Protein AF-A0A8B8ZRA5-F1 (afdb_monomer_lite)

Radius of gyration: 70.57 Å; chains: 1; bounding box: 118×83×202 Å

Sequence (288 aa):
MLSADRAEFRRASLEEIVDSTYCNTVRRIHEVDSLVFIAQSCQAETQRLSRQLEPAKKRVAELEAALAEAEARREATKAGQLAMVEVLEEERAAHSLMKSALRASEARLGEAQSEVAGLKYEAGVFHLKIEQLEAQEKRALERAENAVELFKESEEFRDMLEEETVDGFLRGFDNFRKQMARICPQFDLSTVRPRMRFGYGPDDDDDDIPAALVSEEDLAEVEAEAAEPARAEAIPRETSEVVPAAPAEAPAVDPEPAPAADPEPAPAEDPQVIPVDDEGDANEAAAS

Foldseek 3Di:
DDPVVVVVVVPDDPVRVVVVVVVVVVVVVVVVVVVVVVVVVVVVVVVVVVVVVVVVVVVVVVVVVVVVVVVVVVVVVVVVVVVVVVVVVVVVVVVVVVVVVVVVVVVVVVVVVVVVVVVVVVVVVVVVVVVVVVVVVVVVVVVVVVVVVVCVVDPVNVVVCVCCVVVVVVVVVVVVQVVCCVVPVPDNCVPPDDDDPPPPDPPPPDPPDPPDDDDDDDDDDDDDDDDDPPDDDDDPPDDDPDDDDDDDDDDPPPPDPDPPPPPDPDPPPDPPDDPPPPPPPPDDDDDD

Structure (mmCIF, N/CA/C/O backbone):
data_AF-A0A8B8ZRA5-F1
#
_entry.id   AF-A0A8B8ZRA5-F1
#
loop_
_atom_site.group_PDB
_atom_site.id
_atom_site.type_symbol
_atom_site.label_atom_id
_atom_site.label_alt_id
_atom_site.label_comp_id
_atom_site.label_asym_id
_atom_site.label_entity_id
_atom_site.label_seq_id
_atom_site.pdbx_PDB_ins_code
_atom_site.Cartn_x
_atom_site.Cartn_y
_atom_site.Cartn_z
_atom_site.occupancy
_atom_site.B_iso_or_equiv
_atom_site.auth_seq_id
_atom_site.auth_comp_id
_atom_site.auth_asym_id
_atom_site.auth_atom_id
_atom_site.pdbx_PDB_model_num
ATOM 1 N N . MET A 1 1 ? 43.066 -8.959 -95.270 1.00 60.44 1 MET A N 1
ATOM 2 C CA . MET A 1 1 ? 43.248 -7.766 -96.117 1.00 60.44 1 MET A CA 1
ATOM 3 C C . MET A 1 1 ? 42.112 -7.741 -97.116 1.00 60.44 1 MET A C 1
ATOM 5 O O . MET A 1 1 ? 42.049 -8.619 -97.974 1.00 60.44 1 MET A O 1
ATOM 9 N N . LEU A 1 2 ? 41.169 -6.828 -96.923 1.00 75.69 2 LEU A N 1
ATOM 10 C CA . LEU A 1 2 ? 40.036 -6.652 -97.822 1.00 75.69 2 LEU A CA 1
ATOM 11 C C . LEU A 1 2 ? 40.536 -6.029 -99.139 1.00 75.69 2 LEU A C 1
ATOM 13 O O . LEU A 1 2 ? 41.614 -5.435 -99.200 1.00 75.69 2 LEU A O 1
ATOM 17 N N . SER A 1 3 ? 39.787 -6.196 -100.229 1.00 73.12 3 SER A N 1
ATOM 18 C CA . SER A 1 3 ? 40.143 -5.639 -101.545 1.00 73.12 3 SER A CA 1
ATOM 19 C C . SER A 1 3 ? 40.239 -4.106 -101.540 1.00 73.12 3 SER A C 1
ATOM 21 O O . SER A 1 3 ? 41.007 -3.558 -102.329 1.00 73.12 3 SER A O 1
ATOM 23 N N . ALA A 1 4 ? 39.529 -3.436 -100.625 1.00 69.31 4 ALA A N 1
ATOM 24 C CA . ALA A 1 4 ? 39.624 -1.997 -100.380 1.00 69.31 4 ALA A CA 1
ATOM 25 C C . ALA A 1 4 ? 41.005 -1.593 -99.824 1.00 69.31 4 ALA A C 1
ATOM 27 O O . ALA A 1 4 ? 41.664 -0.734 -100.406 1.00 69.31 4 ALA A O 1
ATOM 28 N N . ASP A 1 5 ? 41.506 -2.303 -98.809 1.00 71.88 5 ASP A N 1
ATOM 29 C CA . ASP A 1 5 ? 42.811 -2.037 -98.183 1.00 71.88 5 ASP A CA 1
ATOM 30 C C . ASP A 1 5 ? 43.970 -2.111 -99.200 1.00 71.88 5 ASP A C 1
ATOM 32 O O . ASP A 1 5 ? 44.934 -1.352 -99.138 1.00 71.88 5 ASP A O 1
ATOM 36 N N . ARG A 1 6 ? 43.887 -3.008 -100.196 1.00 74.12 6 ARG A N 1
ATOM 37 C CA . ARG A 1 6 ? 44.924 -3.142 -101.242 1.00 74.12 6 ARG A CA 1
ATOM 38 C C . ARG A 1 6 ? 45.006 -1.945 -102.192 1.00 74.12 6 ARG A C 1
ATOM 40 O O . ARG A 1 6 ? 46.067 -1.733 -102.779 1.00 74.12 6 ARG A O 1
ATOM 47 N N . ALA A 1 7 ? 43.909 -1.218 -102.405 1.00 72.81 7 ALA A N 1
ATOM 48 C CA . ALA A 1 7 ? 43.886 -0.060 -103.298 1.00 72.81 7 ALA A CA 1
ATOM 49 C C . ALA A 1 7 ? 44.519 1.177 -102.641 1.00 72.81 7 ALA A C 1
ATOM 51 O O . ALA A 1 7 ? 45.189 1.951 -103.325 1.00 72.81 7 ALA A O 1
ATOM 52 N N . GLU A 1 8 ? 44.364 1.326 -101.324 1.00 72.12 8 GLU A N 1
ATOM 53 C CA . GLU A 1 8 ? 44.975 2.403 -100.536 1.00 72.12 8 GLU A CA 1
ATOM 54 C C . GLU A 1 8 ? 46.499 2.241 -100.440 1.00 72.12 8 GLU A C 1
ATOM 56 O O . GLU A 1 8 ? 47.240 3.184 -100.715 1.00 72.12 8 GLU A O 1
ATOM 61 N N . PHE A 1 9 ? 46.982 1.014 -100.216 1.00 74.44 9 PHE A N 1
ATOM 62 C CA . PHE A 1 9 ? 48.419 0.701 -100.168 1.00 74.44 9 PHE A CA 1
ATOM 63 C C . PHE A 1 9 ? 49.188 0.976 -101.473 1.00 74.44 9 PHE A C 1
ATOM 65 O O . PHE A 1 9 ? 50.409 1.089 -101.445 1.00 74.44 9 PHE A O 1
ATOM 72 N N . ARG A 1 10 ? 48.510 1.061 -102.629 1.00 76.62 10 ARG A N 1
ATOM 73 C CA . ARG A 1 10 ? 49.148 1.385 -103.923 1.00 76.62 10 ARG A CA 1
ATOM 74 C C . ARG A 1 10 ? 49.223 2.887 -104.212 1.00 76.62 10 ARG A C 1
ATOM 76 O O . ARG A 1 10 ? 49.886 3.263 -105.174 1.00 76.62 10 ARG A O 1
ATOM 83 N N . ARG A 1 11 ? 48.504 3.720 -103.451 1.00 77.44 11 ARG A N 1
ATOM 84 C CA . ARG A 1 11 ? 48.434 5.179 -103.652 1.00 77.44 11 ARG A CA 1
ATOM 85 C C . ARG A 1 11 ? 49.304 5.963 -102.672 1.00 77.44 11 ARG A C 1
ATOM 87 O O . ARG A 1 11 ? 49.786 7.021 -103.056 1.00 77.44 11 ARG A O 1
ATOM 94 N N . ALA A 1 12 ? 49.500 5.454 -101.458 1.00 82.00 12 ALA A N 1
ATOM 95 C CA . ALA A 1 12 ? 50.378 6.067 -100.466 1.00 82.00 12 ALA A CA 1
ATOM 96 C C . ALA A 1 12 ? 51.855 5.751 -100.755 1.00 82.00 12 ALA A C 1
ATOM 98 O O . ALA A 1 12 ? 52.186 4.660 -101.234 1.00 82.00 12 ALA A O 1
ATOM 99 N N . SER A 1 13 ? 52.754 6.693 -100.459 1.00 88.88 13 SER A N 1
ATOM 100 C CA . SER A 1 13 ? 54.194 6.418 -100.488 1.00 88.88 13 SER A CA 1
ATOM 101 C C . SER A 1 13 ? 54.579 5.519 -99.304 1.00 88.88 13 SER A C 1
ATOM 103 O O . SER A 1 13 ? 53.890 5.469 -98.284 1.00 88.88 13 SER A O 1
ATOM 105 N N . LEU A 1 14 ? 55.696 4.795 -99.419 1.00 86.94 14 LEU A N 1
ATOM 106 C CA . LEU A 1 14 ? 56.208 3.978 -98.313 1.00 86.94 14 LEU A CA 1
ATOM 107 C C . LEU A 1 14 ? 56.450 4.820 -97.044 1.00 86.94 14 LEU A C 1
ATOM 109 O O . LEU A 1 14 ? 56.206 4.340 -95.942 1.00 86.94 14 LEU A O 1
ATOM 113 N N . GLU A 1 15 ? 56.885 6.070 -97.210 1.00 89.19 15 GLU A N 1
ATOM 114 C CA . GLU A 1 15 ? 57.135 7.034 -96.130 1.00 89.19 15 GLU A CA 1
ATOM 115 C C . GLU A 1 15 ? 55.842 7.407 -95.388 1.00 89.19 15 GLU A C 1
ATOM 117 O O . GLU A 1 15 ? 55.790 7.307 -94.167 1.00 89.19 15 GLU A O 1
ATOM 122 N N . GLU A 1 16 ? 54.753 7.690 -96.110 1.00 89.75 16 GLU A N 1
ATOM 123 C CA . GLU A 1 16 ? 53.445 8.023 -95.522 1.00 89.75 16 GLU A CA 1
ATOM 124 C C . GLU A 1 16 ? 52.843 6.850 -94.727 1.00 89.75 16 GLU A C 1
ATOM 126 O O . GLU A 1 16 ? 52.252 7.038 -93.660 1.00 89.75 16 GLU A O 1
ATOM 131 N N . ILE A 1 17 ? 53.029 5.614 -95.208 1.00 88.50 17 ILE A N 1
ATOM 132 C CA . ILE A 1 17 ? 52.590 4.406 -94.494 1.00 88.50 17 ILE A CA 1
ATOM 133 C C . ILE A 1 17 ? 53.391 4.224 -93.200 1.00 88.50 17 ILE A C 1
ATOM 135 O O . ILE A 1 17 ? 52.806 3.897 -92.162 1.00 88.50 17 ILE A O 1
ATOM 139 N N . VAL A 1 18 ? 54.712 4.430 -93.241 1.00 92.69 18 VAL A N 1
ATOM 140 C CA . VAL A 1 18 ? 55.584 4.319 -92.062 1.00 92.69 18 VAL A CA 1
ATOM 141 C C . VAL A 1 18 ? 55.256 5.410 -91.042 1.00 92.69 18 VAL A C 1
ATOM 143 O O . VAL A 1 18 ? 55.053 5.077 -89.876 1.00 92.69 18 VAL A O 1
ATOM 146 N N . ASP A 1 19 ? 55.098 6.663 -91.468 1.00 93.81 19 ASP A N 1
ATOM 147 C CA . ASP A 1 19 ? 54.763 7.792 -90.591 1.00 93.81 19 ASP A CA 1
ATOM 148 C C . ASP A 1 19 ? 53.368 7.663 -89.975 1.00 93.81 19 ASP A C 1
ATOM 150 O O . ASP A 1 19 ? 53.190 7.899 -88.778 1.00 93.81 19 ASP A O 1
ATOM 154 N N . SER A 1 20 ? 52.371 7.229 -90.753 1.00 92.19 20 SER A N 1
ATOM 155 C CA . SER A 1 20 ? 51.022 6.953 -90.245 1.00 92.19 20 SER A CA 1
ATOM 156 C C . SER A 1 20 ? 51.035 5.807 -89.236 1.00 92.19 20 SER A C 1
ATOM 158 O O . SER A 1 20 ? 50.422 5.899 -88.168 1.00 92.19 20 SER A O 1
ATOM 160 N N . THR A 1 21 ? 51.774 4.732 -89.525 1.00 92.50 21 THR A N 1
ATOM 161 C CA . THR A 1 21 ? 51.931 3.609 -88.592 1.00 92.50 21 THR A CA 1
ATOM 162 C C . THR A 1 21 ? 52.630 4.072 -87.319 1.00 92.50 21 THR A C 1
ATOM 164 O O . THR A 1 21 ? 52.145 3.788 -86.226 1.00 92.50 21 THR A O 1
ATOM 167 N N . TYR A 1 22 ? 53.705 4.854 -87.438 1.00 95.44 22 TYR A N 1
ATOM 168 C CA . TYR A 1 22 ? 54.423 5.425 -86.306 1.00 95.44 22 TYR A CA 1
ATOM 169 C C . TYR A 1 22 ? 53.510 6.313 -85.450 1.00 95.44 22 TYR A C 1
ATOM 171 O O . TYR A 1 22 ? 53.333 6.034 -84.264 1.00 95.44 22 TYR A O 1
ATOM 179 N N . CYS A 1 23 ? 52.829 7.298 -86.043 1.00 95.25 23 CYS A N 1
ATOM 180 C CA . CYS A 1 23 ? 51.884 8.171 -85.341 1.00 95.25 23 CYS A CA 1
ATOM 181 C C . CYS A 1 23 ? 50.769 7.380 -84.640 1.00 95.25 23 CYS A C 1
ATOM 183 O O . CYS A 1 23 ? 50.417 7.677 -83.495 1.00 95.25 23 CYS A O 1
ATOM 185 N N . ASN A 1 24 ? 50.230 6.349 -85.297 1.00 95.38 24 ASN A N 1
ATOM 186 C CA . ASN A 1 24 ? 49.227 5.472 -84.701 1.00 95.38 24 ASN A CA 1
ATOM 187 C C . ASN A 1 24 ? 49.795 4.669 -83.525 1.00 95.38 24 ASN A C 1
ATOM 189 O O . ASN A 1 24 ? 49.129 4.565 -82.497 1.00 95.38 24 ASN A O 1
ATOM 193 N N . THR A 1 25 ? 51.017 4.135 -83.627 1.00 95.75 25 THR A N 1
ATOM 194 C CA . THR A 1 25 ? 51.648 3.415 -82.508 1.00 95.75 25 THR A CA 1
ATOM 195 C C . THR A 1 25 ? 51.919 4.330 -81.320 1.00 95.75 25 THR A C 1
ATOM 197 O O . THR A 1 25 ? 51.573 3.962 -80.203 1.00 95.75 25 THR A O 1
ATOM 200 N N . VAL A 1 26 ? 52.433 5.543 -81.545 1.00 96.88 26 VAL A N 1
ATOM 201 C CA . VAL A 1 26 ? 52.649 6.541 -80.484 1.00 96.88 26 VAL A CA 1
ATOM 202 C C . VAL A 1 26 ? 51.329 6.907 -79.805 1.00 96.88 26 VAL A C 1
ATOM 204 O O . VAL A 1 26 ? 51.256 6.914 -78.578 1.00 96.88 26 VAL A O 1
ATOM 207 N N . ARG A 1 27 ? 50.258 7.137 -80.580 1.00 96.75 27 ARG A N 1
ATOM 208 C CA . ARG A 1 27 ? 48.920 7.388 -80.023 1.00 96.75 27 ARG A CA 1
ATOM 209 C C . ARG A 1 27 ? 48.439 6.212 -79.175 1.00 96.75 27 ARG A C 1
ATOM 211 O O . ARG A 1 27 ? 47.976 6.425 -78.061 1.00 96.75 27 ARG A O 1
ATOM 218 N N . ARG A 1 28 ? 48.568 4.979 -79.676 1.00 96.50 28 ARG A N 1
ATOM 219 C CA . ARG A 1 28 ? 48.166 3.774 -78.938 1.00 96.50 28 ARG A CA 1
ATOM 220 C C . ARG A 1 28 ? 48.964 3.583 -77.655 1.00 96.50 28 ARG A C 1
ATOM 222 O O . ARG A 1 28 ? 48.370 3.228 -76.646 1.00 96.50 28 ARG A O 1
ATOM 229 N N . ILE A 1 29 ? 50.269 3.844 -77.674 1.00 96.94 29 ILE A N 1
ATOM 230 C CA . ILE A 1 29 ? 51.110 3.803 -76.471 1.00 96.94 29 ILE A CA 1
ATOM 231 C C . ILE A 1 29 ? 50.600 4.826 -75.451 1.00 96.94 29 ILE A C 1
ATOM 233 O O . ILE A 1 29 ? 50.323 4.457 -74.318 1.00 96.94 29 ILE A O 1
ATOM 237 N N . HIS A 1 30 ? 50.358 6.072 -75.867 1.00 97.44 30 HIS A N 1
ATOM 238 C CA . HIS A 1 30 ? 49.839 7.112 -74.975 1.00 97.44 30 HIS A CA 1
ATOM 239 C C . HIS A 1 30 ? 48.444 6.793 -74.401 1.00 97.44 30 HIS A C 1
ATOM 241 O O . HIS A 1 30 ? 48.179 7.051 -73.225 1.00 97.44 30 HIS A O 1
ATOM 247 N N . GLU A 1 31 ? 47.549 6.219 -75.212 1.00 97.50 31 GLU A N 1
ATOM 248 C CA . GLU A 1 31 ? 46.240 5.733 -74.756 1.00 97.50 31 GLU A CA 1
ATOM 249 C C . GLU A 1 31 ? 46.400 4.645 -73.687 1.00 97.50 31 GLU A C 1
ATOM 251 O O . GLU A 1 31 ? 45.756 4.711 -72.639 1.00 97.50 31 GLU A O 1
ATOM 256 N N . VAL A 1 32 ? 47.280 3.667 -73.926 1.00 97.56 32 VAL A N 1
ATOM 257 C CA . VAL A 1 32 ? 47.566 2.591 -72.969 1.00 97.56 32 VAL A CA 1
ATOM 258 C C . VAL A 1 32 ? 48.160 3.157 -71.680 1.00 97.56 32 VAL A C 1
ATOM 260 O O . VAL A 1 32 ? 47.675 2.811 -70.606 1.00 97.56 32 VAL A O 1
ATOM 263 N N . ASP A 1 33 ? 49.129 4.069 -71.763 1.00 97.31 33 ASP A N 1
ATOM 264 C CA . ASP A 1 33 ? 49.742 4.706 -70.591 1.00 97.31 33 ASP A CA 1
ATOM 265 C C . ASP A 1 33 ? 48.709 5.479 -69.761 1.00 97.31 33 ASP A C 1
ATOM 267 O O . ASP A 1 33 ? 48.685 5.380 -68.533 1.00 97.31 33 ASP A O 1
ATOM 271 N N . SER A 1 34 ? 47.799 6.196 -70.426 1.00 97.81 34 SER A N 1
ATOM 272 C CA . SER A 1 34 ? 46.709 6.922 -69.765 1.00 97.81 34 SER A CA 1
ATOM 273 C C . SER A 1 34 ? 45.749 5.971 -69.048 1.00 97.81 34 SER A C 1
ATOM 275 O O . SER A 1 34 ? 45.366 6.222 -67.905 1.00 97.81 34 SER A O 1
ATOM 277 N N . LEU A 1 35 ? 45.381 4.853 -69.682 1.00 97.69 35 LEU A N 1
ATOM 278 C CA . LEU A 1 35 ? 44.532 3.833 -69.061 1.00 97.69 35 LEU A CA 1
ATOM 279 C C . LEU A 1 35 ? 45.223 3.160 -67.872 1.00 97.69 35 LEU A C 1
ATOM 281 O O . LEU A 1 35 ? 44.580 2.937 -66.847 1.00 97.69 35 LEU A O 1
ATOM 285 N N . VAL A 1 36 ? 46.521 2.868 -67.982 1.00 98.06 36 VAL A N 1
ATOM 286 C CA . VAL A 1 36 ? 47.320 2.317 -66.879 1.00 98.06 36 VAL A CA 1
ATOM 287 C C . VAL A 1 36 ? 47.359 3.297 -65.710 1.00 98.06 36 VAL A C 1
ATOM 289 O O . VAL A 1 36 ? 47.126 2.885 -64.575 1.00 98.06 36 VAL A O 1
ATOM 292 N N . PHE A 1 37 ? 47.584 4.587 -65.971 1.00 97.88 37 PHE A N 1
ATOM 293 C CA . PHE A 1 37 ? 47.565 5.623 -64.939 1.00 97.88 37 PHE A CA 1
ATOM 294 C C . PHE A 1 37 ? 46.204 5.700 -64.234 1.00 97.88 37 PHE A C 1
ATOM 296 O O . PHE A 1 37 ? 46.147 5.622 -63.008 1.00 97.88 37 PHE A O 1
ATOM 303 N N . ILE A 1 38 ? 45.102 5.766 -64.991 1.00 98.00 38 ILE A N 1
ATOM 304 C CA . ILE A 1 38 ? 43.741 5.792 -64.427 1.00 98.00 38 ILE A CA 1
ATOM 305 C C . ILE A 1 38 ? 43.477 4.532 -63.592 1.00 98.00 38 ILE A C 1
ATOM 307 O O . ILE A 1 38 ? 42.988 4.632 -62.468 1.00 98.00 38 ILE A O 1
ATOM 311 N N . ALA A 1 39 ? 43.840 3.349 -64.098 1.00 97.88 39 ALA A N 1
ATOM 312 C CA . ALA A 1 39 ? 43.660 2.091 -63.379 1.00 97.88 39 ALA A CA 1
ATOM 313 C C . ALA A 1 39 ? 44.438 2.073 -62.053 1.00 97.88 39 ALA A C 1
ATOM 315 O O . ALA A 1 39 ? 43.895 1.661 -61.025 1.00 97.88 39 ALA A O 1
ATOM 316 N N . GLN A 1 40 ? 45.679 2.569 -62.052 1.00 98.06 40 GLN A N 1
ATOM 317 C CA . GLN A 1 40 ? 46.486 2.709 -60.839 1.00 98.06 40 GLN A CA 1
ATOM 318 C C . GLN A 1 40 ? 45.862 3.702 -59.850 1.00 98.06 40 GLN A C 1
ATOM 320 O O . GLN A 1 40 ? 45.801 3.405 -58.655 1.00 98.06 40 GLN A O 1
ATOM 325 N N . SER A 1 41 ? 45.350 4.843 -60.323 1.00 97.81 41 SER A N 1
ATOM 326 C CA . SER A 1 41 ? 44.639 5.811 -59.478 1.00 97.81 41 SER A CA 1
ATOM 327 C C . SER A 1 41 ? 43.388 5.198 -58.839 1.00 97.81 41 SER A C 1
ATOM 329 O O . SER A 1 41 ? 43.247 5.251 -57.617 1.00 97.81 41 SER A O 1
ATOM 331 N N . CYS A 1 42 ? 42.530 4.528 -59.615 1.00 97.81 42 CYS A N 1
ATOM 332 C CA . CYS A 1 42 ? 41.339 3.852 -59.089 1.00 97.81 42 CYS A CA 1
ATOM 333 C C . CYS A 1 42 ? 41.693 2.744 -58.084 1.00 97.81 42 CYS A C 1
ATOM 335 O O . CYS A 1 42 ? 41.015 2.574 -57.065 1.00 97.81 42 CYS A O 1
ATOM 337 N N . GLN A 1 43 ? 42.770 1.992 -58.332 1.00 98.12 43 GLN A N 1
ATOM 338 C CA . GLN A 1 43 ? 43.250 0.972 -57.401 1.00 98.12 43 GLN A CA 1
ATOM 339 C C . GLN A 1 43 ? 43.730 1.597 -56.083 1.00 98.12 43 GLN A C 1
ATOM 341 O O . GLN A 1 43 ? 43.389 1.095 -55.009 1.00 98.12 43 GLN A O 1
ATOM 346 N N . ALA A 1 44 ? 44.485 2.696 -56.145 1.00 98.19 44 ALA A N 1
ATOM 347 C CA . ALA A 1 44 ? 44.958 3.414 -54.965 1.00 98.19 44 ALA A CA 1
ATOM 348 C C . ALA A 1 44 ? 43.795 3.995 -54.143 1.00 98.19 44 ALA A C 1
ATOM 350 O O . ALA A 1 44 ? 43.786 3.870 -52.917 1.00 98.19 44 ALA A O 1
ATOM 351 N N . GLU A 1 45 ? 42.781 4.566 -54.798 1.00 98.25 45 GLU A N 1
ATOM 352 C CA . GLU A 1 45 ? 41.563 5.052 -54.140 1.00 98.25 45 GLU A CA 1
ATOM 353 C C . GLU A 1 45 ? 40.775 3.919 -53.481 1.00 98.25 45 GLU A C 1
ATOM 355 O O . GLU A 1 45 ? 40.386 4.039 -52.321 1.00 98.25 45 GLU A O 1
ATOM 360 N N . THR A 1 46 ? 40.620 2.783 -54.164 1.00 98.00 46 THR A N 1
ATOM 361 C CA . THR A 1 46 ? 39.951 1.599 -53.603 1.00 98.00 46 THR A CA 1
ATOM 362 C C . THR A 1 46 ? 40.669 1.102 -52.349 1.00 98.00 46 THR A C 1
ATOM 364 O O . THR A 1 46 ? 40.030 0.812 -51.339 1.00 98.00 46 THR A O 1
ATOM 367 N N . GLN A 1 47 ? 42.005 1.048 -52.373 1.00 98.12 47 GLN A N 1
ATOM 368 C CA . GLN A 1 47 ? 42.803 0.681 -51.200 1.00 98.12 47 GLN A CA 1
ATOM 369 C C . GLN A 1 47 ? 42.708 1.717 -50.076 1.00 98.12 47 GLN A C 1
ATOM 371 O O . GLN A 1 47 ? 42.713 1.364 -48.898 1.00 98.12 47 GLN A O 1
ATOM 376 N N . ARG A 1 48 ? 42.634 3.008 -50.411 1.00 98.19 48 ARG A N 1
ATOM 377 C CA . ARG A 1 48 ? 42.446 4.070 -49.420 1.00 98.19 48 ARG A CA 1
ATOM 378 C C . ARG A 1 48 ? 41.080 3.948 -48.746 1.00 98.19 48 ARG A C 1
ATOM 380 O O . ARG A 1 48 ? 41.017 4.000 -47.520 1.00 98.19 48 ARG A O 1
ATOM 387 N N . LEU A 1 49 ? 40.017 3.757 -49.524 1.00 98.12 49 LEU A N 1
ATOM 388 C CA . LEU A 1 49 ? 38.659 3.585 -49.011 1.00 98.12 49 LEU A CA 1
ATOM 389 C C . LEU A 1 49 ? 38.533 2.306 -48.186 1.00 98.12 49 LEU A C 1
ATOM 391 O O . LEU A 1 49 ? 37.948 2.350 -47.111 1.00 98.12 49 LEU A O 1
ATOM 395 N N . SER A 1 50 ? 39.135 1.192 -48.611 1.00 97.44 50 SER A N 1
ATOM 396 C CA . SER A 1 50 ? 39.104 -0.046 -47.823 1.00 97.44 50 SER A CA 1
ATOM 397 C C . SER A 1 50 ? 39.812 0.111 -46.473 1.00 97.44 50 SER A C 1
ATOM 399 O O . SER A 1 50 ? 39.281 -0.323 -45.452 1.00 97.44 50 SER A O 1
ATOM 401 N N . ARG A 1 51 ? 40.948 0.823 -46.430 1.00 97.62 51 ARG A N 1
ATOM 402 C CA . ARG A 1 51 ? 41.641 1.162 -45.172 1.00 97.62 51 ARG A CA 1
ATOM 403 C C . ARG A 1 51 ? 40.820 2.070 -44.255 1.00 97.62 51 ARG A C 1
ATOM 405 O O . ARG A 1 51 ? 41.004 2.004 -43.046 1.00 97.62 51 ARG A O 1
ATOM 412 N N . GLN A 1 52 ? 39.946 2.915 -44.801 1.00 97.81 52 GLN A N 1
ATOM 413 C CA . GLN A 1 52 ? 39.046 3.775 -44.018 1.00 97.81 52 GLN A CA 1
ATOM 414 C C . GLN A 1 52 ? 37.750 3.063 -43.608 1.00 97.81 52 GLN A C 1
ATOM 416 O O . GLN A 1 52 ? 37.176 3.377 -42.568 1.00 97.81 52 GLN A O 1
ATOM 421 N N . LEU A 1 53 ? 37.303 2.085 -44.394 1.00 98.25 53 LEU A N 1
ATOM 422 C CA . LEU A 1 53 ? 36.074 1.343 -44.148 1.00 98.25 53 LEU A CA 1
ATOM 423 C C . LEU A 1 53 ? 36.178 0.452 -42.906 1.00 98.25 53 LEU A C 1
ATOM 425 O O . LEU A 1 53 ? 35.247 0.413 -42.110 1.00 98.25 53 LEU A O 1
ATOM 429 N N . GLU A 1 54 ? 37.301 -0.239 -42.712 1.00 96.94 54 GLU A N 1
ATOM 430 C CA . GLU A 1 54 ? 37.491 -1.124 -41.555 1.00 96.94 54 GLU A CA 1
ATOM 431 C C . GLU A 1 54 ? 37.415 -0.404 -40.191 1.00 96.94 54 GLU A C 1
ATOM 433 O O . GLU A 1 54 ? 36.642 -0.848 -39.337 1.00 96.94 54 GLU A O 1
ATOM 438 N N . PRO A 1 55 ? 38.100 0.734 -39.949 1.00 97.94 55 PRO A N 1
ATOM 439 C CA . PRO A 1 55 ? 37.922 1.473 -38.700 1.00 97.94 55 PRO A CA 1
ATOM 440 C C . PRO A 1 55 ? 36.513 2.065 -38.560 1.00 97.94 55 PRO A C 1
ATOM 442 O O . PRO A 1 55 ? 36.002 2.132 -37.443 1.00 97.94 55 PRO A O 1
ATOM 445 N N . ALA A 1 56 ? 35.856 2.451 -39.661 1.00 97.75 56 ALA A N 1
ATOM 446 C CA . ALA A 1 56 ? 34.470 2.918 -39.619 1.00 97.75 56 ALA A CA 1
ATOM 447 C C . ALA A 1 56 ? 33.505 1.798 -39.192 1.00 97.75 56 ALA A C 1
ATOM 449 O O . ALA A 1 56 ? 32.698 2.010 -38.291 1.00 97.75 56 ALA A O 1
ATOM 450 N N . LYS A 1 57 ? 33.635 0.591 -39.759 1.00 98.25 57 LYS A N 1
ATOM 451 C CA . LYS A 1 57 ? 32.862 -0.593 -39.344 1.00 98.25 57 LYS A CA 1
ATOM 452 C C . LYS A 1 57 ? 33.091 -0.933 -37.878 1.00 98.25 57 LYS A C 1
ATOM 454 O O . LYS A 1 57 ? 32.132 -1.186 -37.158 1.00 98.25 57 LYS A O 1
ATOM 459 N N . LYS A 1 58 ? 34.350 -0.898 -37.427 1.00 98.38 58 LYS A N 1
ATOM 460 C CA . LYS A 1 58 ? 34.683 -1.135 -36.020 1.00 98.38 58 LYS A CA 1
ATOM 461 C C . LYS A 1 58 ? 33.978 -0.128 -35.109 1.00 98.38 58 LYS A C 1
ATOM 463 O O . LYS A 1 58 ? 33.364 -0.527 -34.128 1.00 98.38 58 LYS A O 1
ATOM 468 N N . ARG A 1 59 ? 34.006 1.160 -35.467 1.00 98.44 59 ARG A N 1
ATOM 469 C CA . ARG A 1 59 ? 33.331 2.217 -34.705 1.00 98.44 59 ARG A CA 1
ATOM 470 C C . ARG A 1 59 ? 31.810 2.052 -34.688 1.00 98.44 59 ARG A C 1
ATOM 472 O O . ARG A 1 59 ? 31.199 2.315 -33.661 1.00 98.44 59 ARG A O 1
ATOM 479 N N . VAL A 1 60 ? 31.201 1.623 -35.795 1.00 98.31 60 VAL A N 1
ATOM 480 C CA . VAL A 1 60 ? 29.761 1.316 -35.839 1.00 98.31 60 VAL A CA 1
ATOM 481 C C . VAL A 1 60 ? 29.432 0.172 -34.880 1.00 98.31 60 VAL A C 1
ATOM 483 O O . VAL A 1 60 ? 28.558 0.345 -34.041 1.00 98.31 60 VAL A O 1
ATOM 486 N N . ALA A 1 61 ? 30.190 -0.927 -34.910 1.00 98.44 61 ALA A N 1
ATOM 487 C CA . ALA A 1 61 ? 29.980 -2.050 -33.996 1.00 98.44 61 ALA A CA 1
ATOM 488 C C . ALA A 1 61 ? 30.172 -1.662 -32.514 1.00 98.44 61 ALA A C 1
ATOM 490 O O . ALA A 1 61 ? 29.411 -2.099 -31.654 1.00 98.44 61 ALA A O 1
ATOM 491 N N . GLU A 1 62 ? 31.161 -0.815 -32.202 1.00 98.50 62 GLU A N 1
ATOM 492 C CA . GLU A 1 62 ? 31.368 -0.278 -30.847 1.00 98.50 62 GLU A CA 1
ATOM 493 C C . GLU A 1 62 ? 30.175 0.579 -30.382 1.00 98.50 62 GLU A C 1
ATOM 495 O O . GLU A 1 62 ? 29.743 0.461 -29.236 1.00 98.50 62 GLU A O 1
ATOM 500 N N . LEU A 1 63 ? 29.611 1.413 -31.264 1.00 98.25 63 LEU A N 1
ATOM 501 C CA . LEU A 1 63 ? 28.436 2.233 -30.953 1.00 98.25 63 LEU A CA 1
ATOM 502 C C . LEU A 1 63 ? 27.158 1.402 -30.814 1.00 98.25 63 LEU A C 1
ATOM 504 O O . LEU A 1 63 ? 26.353 1.688 -29.934 1.00 98.25 63 LEU A O 1
ATOM 508 N N . GLU A 1 64 ? 26.976 0.373 -31.640 1.00 98.38 64 GLU A N 1
ATOM 509 C CA . GLU A 1 64 ? 25.856 -0.568 -31.526 1.00 98.38 64 GLU A CA 1
ATOM 510 C C . GLU A 1 64 ? 25.908 -1.330 -30.197 1.00 98.38 64 GLU A C 1
ATOM 512 O O . GLU A 1 64 ? 24.895 -1.434 -29.506 1.00 98.38 64 GLU A O 1
ATOM 517 N N . ALA A 1 65 ? 27.095 -1.789 -29.785 1.00 98.44 65 ALA A N 1
ATOM 518 C CA . ALA A 1 65 ? 27.285 -2.423 -28.483 1.00 98.44 65 ALA A CA 1
ATOM 519 C C . ALA A 1 65 ? 27.001 -1.452 -27.322 1.00 98.44 65 ALA A C 1
ATOM 521 O O . ALA A 1 65 ? 26.308 -1.817 -26.372 1.00 98.44 65 ALA A O 1
ATOM 522 N N . ALA A 1 66 ? 27.480 -0.207 -27.415 1.00 98.38 66 ALA A N 1
ATOM 523 C CA . ALA A 1 66 ? 27.223 0.819 -26.405 1.00 98.38 66 ALA A CA 1
ATOM 524 C C . ALA A 1 66 ? 25.733 1.197 -26.313 1.00 98.38 66 ALA A C 1
ATOM 526 O O . ALA A 1 66 ? 25.221 1.423 -25.216 1.00 98.38 66 ALA A O 1
ATOM 527 N N . LEU A 1 67 ? 25.025 1.244 -27.447 1.00 98.31 67 LEU A N 1
ATOM 528 C CA . LEU A 1 67 ? 23.583 1.479 -27.486 1.00 98.31 67 LEU A CA 1
ATOM 529 C C . LEU A 1 67 ? 22.823 0.332 -26.813 1.00 98.31 67 LEU A C 1
ATOM 531 O O . LEU A 1 67 ? 22.001 0.592 -25.938 1.00 98.31 67 LEU A O 1
ATOM 535 N N . ALA A 1 68 ? 23.150 -0.918 -27.152 1.00 98.56 68 ALA A N 1
ATOM 536 C CA . ALA A 1 68 ? 22.530 -2.093 -26.541 1.00 98.56 68 ALA A CA 1
ATOM 537 C C . ALA A 1 68 ? 22.755 -2.138 -25.016 1.00 98.56 68 ALA A C 1
ATOM 539 O O . ALA A 1 68 ? 21.836 -2.432 -24.252 1.00 98.56 68 ALA A O 1
ATOM 540 N N . GLU A 1 69 ? 23.957 -1.787 -24.546 1.00 98.56 69 G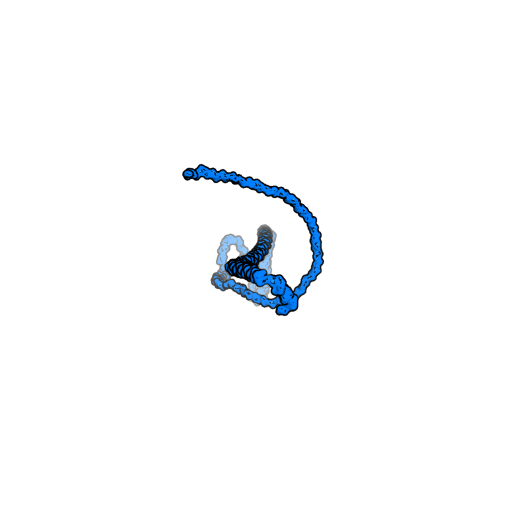LU A N 1
ATOM 541 C CA . GLU A 1 69 ? 24.254 -1.679 -23.113 1.00 98.56 69 GLU A CA 1
ATOM 542 C C . GLU A 1 69 ? 23.434 -0.568 -22.431 1.00 98.56 69 GLU A C 1
ATOM 544 O O . GLU A 1 69 ? 22.908 -0.759 -21.330 1.00 98.56 69 GLU A O 1
ATOM 549 N N . ALA A 1 70 ? 23.298 0.595 -23.074 1.00 98.31 70 ALA A N 1
ATOM 550 C CA . ALA A 1 70 ? 22.504 1.705 -22.552 1.00 98.31 70 ALA A CA 1
ATOM 551 C C . ALA A 1 70 ? 21.004 1.367 -22.486 1.00 98.31 70 ALA A C 1
ATOM 553 O O . ALA A 1 70 ? 20.338 1.714 -21.507 1.00 98.31 70 ALA A O 1
ATOM 554 N N . GLU A 1 71 ? 20.477 0.663 -23.489 1.00 98.56 71 GLU A N 1
ATOM 555 C CA . GLU A 1 71 ? 19.097 0.175 -23.510 1.00 98.56 71 GLU A CA 1
ATOM 556 C C . GLU A 1 71 ? 18.849 -0.838 -22.392 1.00 98.56 71 GLU A C 1
ATOM 558 O O . GLU A 1 71 ? 17.918 -0.647 -21.609 1.00 98.56 71 GLU A O 1
ATOM 563 N N . ALA A 1 72 ? 19.739 -1.820 -22.214 1.00 98.56 72 ALA A N 1
ATOM 564 C CA . ALA A 1 72 ? 19.642 -2.788 -21.122 1.00 98.56 72 ALA A CA 1
ATOM 565 C C . ALA A 1 72 ? 19.659 -2.110 -19.739 1.00 98.56 72 ALA A C 1
ATOM 567 O O . ALA A 1 72 ? 18.863 -2.447 -18.860 1.00 98.56 72 ALA A O 1
ATOM 568 N N . ARG A 1 73 ? 20.517 -1.098 -19.539 1.00 98.50 73 ARG A N 1
ATOM 569 C CA . ARG A 1 73 ? 20.526 -0.300 -18.298 1.00 98.50 73 ARG A CA 1
ATOM 570 C C . ARG A 1 73 ? 19.218 0.454 -18.092 1.00 98.50 73 ARG A C 1
ATOM 572 O O . ARG A 1 73 ? 18.712 0.490 -16.974 1.00 98.50 73 ARG A O 1
ATOM 579 N N . ARG A 1 74 ? 18.667 1.056 -19.148 1.00 98.44 74 ARG A N 1
ATOM 580 C CA . ARG A 1 74 ? 17.386 1.772 -19.094 1.00 98.44 74 ARG A CA 1
ATOM 581 C C . ARG A 1 74 ? 16.223 0.832 -18.779 1.00 98.44 74 ARG A C 1
ATOM 583 O O . ARG A 1 74 ? 15.308 1.219 -18.060 1.00 98.44 74 ARG A O 1
ATOM 590 N N . GLU A 1 75 ? 16.220 -0.374 -19.330 1.00 98.56 75 GLU A N 1
ATOM 591 C CA . GLU A 1 75 ? 15.198 -1.378 -19.028 1.00 98.56 75 GLU A CA 1
ATOM 592 C C . GLU A 1 75 ? 15.307 -1.864 -17.585 1.00 98.56 75 GLU A C 1
ATOM 594 O O . GLU A 1 75 ? 14.297 -1.907 -16.886 1.00 98.56 75 GLU A O 1
ATOM 599 N N . ALA A 1 76 ? 16.524 -2.117 -17.098 1.00 98.44 76 ALA A N 1
ATOM 600 C CA . ALA A 1 76 ? 16.755 -2.490 -15.707 1.00 98.44 76 ALA A CA 1
ATOM 601 C C . ALA A 1 76 ? 16.294 -1.397 -14.725 1.00 98.44 76 ALA A C 1
ATOM 603 O O . ALA A 1 76 ? 15.645 -1.703 -13.724 1.00 98.44 76 ALA A O 1
ATOM 604 N N . THR A 1 77 ? 16.567 -0.117 -15.009 1.00 98.38 77 THR A N 1
ATOM 605 C CA . THR A 1 77 ? 16.103 0.984 -14.148 1.00 98.38 77 THR A CA 1
ATOM 606 C C . THR A 1 77 ? 14.588 1.142 -14.184 1.00 98.38 77 THR A C 1
ATOM 608 O O . THR A 1 77 ? 13.982 1.329 -13.132 1.00 98.38 77 THR A O 1
ATOM 611 N N . LYS A 1 78 ? 13.954 1.009 -15.355 1.00 98.56 78 LYS A N 1
ATOM 612 C CA . LYS A 1 78 ? 12.487 1.005 -15.471 1.00 98.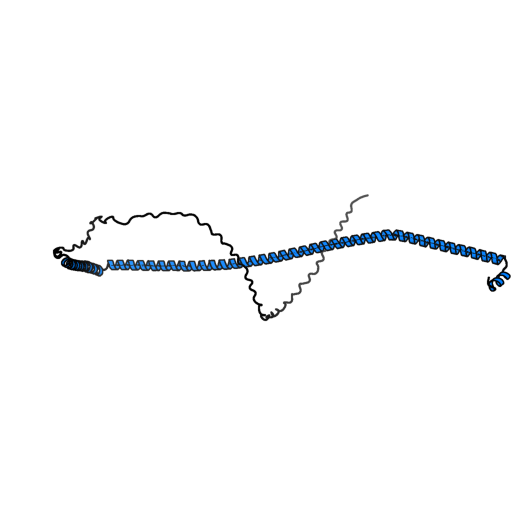56 78 LYS A CA 1
ATOM 613 C C . LYS A 1 78 ? 11.854 -0.157 -14.710 1.00 98.56 78 LYS A C 1
ATOM 615 O O . LYS A 1 78 ? 10.868 0.054 -14.016 1.00 98.56 78 LYS A O 1
ATOM 620 N N . ALA A 1 79 ? 12.420 -1.359 -14.810 1.00 98.44 79 ALA A N 1
ATOM 621 C CA . ALA A 1 79 ? 11.949 -2.516 -14.055 1.00 98.44 79 ALA A CA 1
ATOM 622 C C . ALA A 1 79 ? 12.065 -2.275 -12.540 1.00 98.44 79 ALA A C 1
ATOM 624 O O . ALA A 1 79 ? 11.114 -2.530 -11.808 1.00 98.44 79 ALA A O 1
ATOM 625 N N . GLY A 1 80 ? 13.181 -1.694 -12.081 1.00 98.31 80 GLY A N 1
ATOM 626 C CA . GLY A 1 80 ? 13.348 -1.289 -10.682 1.00 98.31 80 GLY A CA 1
ATOM 627 C C . GLY A 1 80 ? 12.336 -0.229 -10.228 1.00 98.31 80 GLY A C 1
ATOM 628 O O . GLY A 1 80 ? 11.804 -0.322 -9.126 1.00 98.31 80 GLY A O 1
ATOM 629 N N . GLN A 1 81 ? 12.020 0.749 -11.082 1.00 98.50 81 GLN A N 1
ATOM 630 C CA . GLN A 1 81 ? 10.986 1.752 -10.800 1.00 98.50 81 GLN A CA 1
ATOM 631 C C . GLN A 1 81 ? 9.592 1.127 -10.690 1.00 98.50 81 GLN A C 1
ATOM 633 O O . GLN A 1 81 ? 8.859 1.468 -9.767 1.00 98.50 81 GLN A O 1
ATOM 638 N N . LEU A 1 82 ? 9.233 0.207 -11.590 1.00 98.56 82 LEU A N 1
ATOM 639 C CA . LEU A 1 82 ? 7.947 -0.495 -11.543 1.00 98.56 82 LEU A CA 1
ATOM 640 C C . LEU A 1 82 ? 7.813 -1.353 -10.280 1.00 98.56 82 LEU A C 1
ATOM 642 O O . LEU A 1 82 ? 6.791 -1.270 -9.609 1.00 98.56 82 LEU A O 1
ATOM 646 N N . ALA A 1 83 ? 8.863 -2.091 -9.907 1.00 98.50 83 ALA A N 1
ATOM 647 C CA . ALA A 1 83 ? 8.875 -2.868 -8.667 1.00 98.50 83 ALA A CA 1
ATOM 648 C C . ALA A 1 83 ? 8.703 -1.975 -7.423 1.00 98.50 83 ALA A C 1
ATOM 650 O O . ALA A 1 83 ? 7.995 -2.332 -6.488 1.00 98.50 83 ALA A O 1
ATOM 651 N N . MET A 1 84 ? 9.310 -0.783 -7.411 1.00 98.50 84 MET A N 1
ATOM 652 C CA . MET A 1 84 ? 9.130 0.173 -6.313 1.00 98.50 84 MET A CA 1
ATOM 653 C C . MET A 1 84 ? 7.695 0.718 -6.242 1.00 98.50 84 MET A C 1
ATOM 655 O O . MET A 1 84 ? 7.182 0.925 -5.146 1.00 98.50 84 MET A O 1
ATOM 659 N N . VAL A 1 85 ? 7.040 0.945 -7.386 1.00 98.56 85 VAL A N 1
ATOM 660 C CA . VAL A 1 85 ? 5.630 1.369 -7.425 1.00 98.56 85 VAL A CA 1
ATOM 661 C C . VAL A 1 85 ? 4.719 0.288 -6.844 1.00 98.56 85 VAL A C 1
ATOM 663 O O . VAL A 1 85 ? 3.872 0.617 -6.022 1.00 98.56 85 VAL A O 1
ATOM 666 N N . GLU A 1 86 ? 4.933 -0.981 -7.198 1.00 98.31 86 GLU A N 1
ATOM 667 C CA . GLU A 1 86 ? 4.167 -2.114 -6.657 1.00 98.31 86 GLU A CA 1
ATOM 668 C C . GLU A 1 86 ? 4.269 -2.189 -5.122 1.00 98.31 86 GLU A C 1
ATOM 670 O O . GLU A 1 86 ? 3.249 -2.219 -4.436 1.00 98.31 86 GLU A O 1
ATOM 675 N N . VAL A 1 87 ? 5.483 -2.080 -4.565 1.00 98.44 87 VAL A N 1
ATOM 676 C CA . VAL A 1 87 ? 5.695 -2.049 -3.103 1.00 98.44 87 VAL A CA 1
ATOM 677 C C . VAL A 1 87 ? 4.950 -0.881 -2.442 1.00 98.44 87 VAL A C 1
ATOM 679 O O . VAL A 1 87 ? 4.309 -1.054 -1.406 1.00 98.44 87 VAL A O 1
ATOM 682 N N . LEU A 1 88 ? 4.985 0.315 -3.040 1.00 98.50 88 LEU A N 1
ATOM 683 C CA . LEU A 1 88 ? 4.275 1.481 -2.501 1.00 98.50 88 LEU A CA 1
ATOM 684 C C . LEU A 1 88 ? 2.748 1.322 -2.558 1.00 98.50 88 LEU A C 1
ATOM 686 O O . LEU A 1 88 ? 2.039 1.826 -1.682 1.00 98.50 88 LEU A O 1
ATOM 690 N N . GLU A 1 89 ? 2.222 0.641 -3.574 1.00 98.56 89 GLU A N 1
ATOM 691 C CA . GLU A 1 89 ? 0.796 0.324 -3.670 1.00 98.56 89 GLU A CA 1
ATOM 692 C C . GLU A 1 89 ? 0.367 -0.676 -2.588 1.00 98.56 89 GLU A C 1
ATOM 694 O O . GLU A 1 89 ? -0.657 -0.452 -1.930 1.00 98.56 89 GLU A O 1
ATOM 699 N N . GLU A 1 90 ? 1.173 -1.709 -2.328 1.00 98.19 90 GLU A N 1
ATOM 700 C CA . GLU A 1 90 ? 0.952 -2.658 -1.230 1.00 98.19 90 GLU A CA 1
ATOM 701 C C . GLU A 1 90 ? 0.977 -1.964 0.141 1.00 98.19 90 GLU A C 1
ATOM 703 O O . GLU A 1 90 ? 0.058 -2.139 0.950 1.00 98.19 90 GLU A O 1
ATOM 708 N N . GLU A 1 91 ? 1.970 -1.107 0.398 1.00 98.19 91 GLU A N 1
ATOM 709 C CA . GLU A 1 91 ? 2.055 -0.324 1.637 1.00 98.19 91 GLU A CA 1
ATOM 710 C C . GLU A 1 91 ? 0.848 0.606 1.807 1.00 98.19 91 GLU A C 1
ATOM 712 O O . GLU A 1 91 ? 0.270 0.711 2.897 1.00 98.19 91 GLU A O 1
ATOM 717 N N . ARG A 1 92 ? 0.406 1.260 0.725 1.00 98.62 92 ARG A N 1
ATOM 718 C CA . ARG A 1 92 ? -0.789 2.111 0.741 1.00 98.62 92 ARG A CA 1
ATOM 719 C C . ARG A 1 92 ? -2.044 1.305 1.074 1.00 98.62 92 ARG A C 1
ATOM 721 O O . ARG A 1 92 ? -2.882 1.792 1.842 1.00 98.62 92 ARG A O 1
ATOM 728 N N . ALA A 1 93 ? -2.180 0.096 0.529 1.00 98.50 93 ALA A N 1
ATOM 729 C CA . ALA A 1 93 ? -3.286 -0.804 0.838 1.00 98.50 93 ALA A CA 1
ATOM 730 C C . ALA A 1 93 ? -3.259 -1.244 2.312 1.00 98.50 93 ALA A C 1
ATOM 732 O O . ALA A 1 93 ? -4.274 -1.122 3.005 1.00 98.50 93 ALA A O 1
ATOM 733 N N . ALA A 1 94 ? -2.096 -1.652 2.828 1.00 98.25 94 ALA A N 1
ATOM 734 C CA . ALA A 1 94 ? -1.915 -2.030 4.230 1.00 98.25 94 ALA A CA 1
ATOM 735 C C . ALA A 1 94 ? -2.237 -0.871 5.190 1.00 98.25 94 ALA A C 1
ATOM 737 O O . ALA A 1 94 ? -2.954 -1.042 6.178 1.00 98.25 94 ALA A O 1
ATOM 738 N N . HIS A 1 95 ? -1.784 0.341 4.871 1.00 98.44 95 HIS A N 1
ATOM 739 C CA . HIS A 1 95 ? -2.088 1.537 5.651 1.00 98.44 95 HIS A CA 1
ATOM 740 C C . HIS A 1 95 ? -3.584 1.895 5.616 1.00 98.44 95 HIS A C 1
ATOM 742 O O . HIS A 1 95 ? -4.149 2.300 6.636 1.00 98.44 95 HIS A O 1
ATOM 748 N N . SER A 1 96 ? -4.252 1.717 4.470 1.00 98.50 96 SER A N 1
ATOM 749 C CA . SER A 1 96 ? -5.710 1.875 4.359 1.00 98.50 96 SER A CA 1
ATOM 750 C C . SER A 1 96 ? -6.451 0.890 5.270 1.00 98.50 96 SER A C 1
ATOM 752 O O . SER A 1 96 ? -7.339 1.288 6.030 1.00 98.50 96 SER A O 1
ATOM 754 N N . LEU A 1 97 ? -6.025 -0.378 5.270 1.00 98.44 97 LEU A N 1
ATOM 755 C CA . LEU A 1 97 ? -6.574 -1.416 6.138 1.00 98.44 97 LEU A CA 1
ATOM 756 C C . LEU A 1 97 ? -6.365 -1.070 7.616 1.00 98.44 97 LEU A C 1
ATOM 758 O O . LEU A 1 97 ? -7.326 -1.086 8.386 1.00 98.44 97 LEU A O 1
ATOM 762 N N . MET A 1 98 ? -5.157 -0.662 8.007 1.00 98.44 98 MET A N 1
ATOM 763 C CA . MET A 1 98 ? -4.856 -0.254 9.382 1.00 98.44 98 MET A CA 1
ATOM 764 C C . MET A 1 98 ? -5.726 0.929 9.834 1.00 98.44 98 MET A C 1
ATOM 766 O O . MET A 1 98 ? -6.287 0.899 10.929 1.00 98.44 98 MET A O 1
ATOM 770 N N . LYS A 1 99 ? -5.916 1.944 8.981 1.00 98.62 99 LYS A N 1
ATOM 771 C CA . LYS A 1 99 ? -6.825 3.069 9.261 1.00 98.62 99 LYS A CA 1
ATOM 772 C C . LYS A 1 99 ? -8.271 2.620 9.444 1.00 98.62 99 LYS A C 1
ATOM 774 O O . LYS A 1 99 ? -8.962 3.140 10.318 1.00 98.62 99 LYS A O 1
ATOM 779 N N . SER A 1 100 ? -8.741 1.675 8.631 1.00 98.06 100 SER A N 1
ATOM 780 C CA . SER A 1 100 ? -10.093 1.126 8.776 1.00 98.06 100 SER A CA 1
ATOM 781 C C . SER A 1 100 ? -10.261 0.369 10.100 1.00 98.06 100 SER A C 1
ATOM 783 O O . SER A 1 100 ? -11.250 0.580 10.802 1.00 98.06 100 SER A O 1
ATOM 785 N N . ALA A 1 101 ? -9.258 -0.420 10.499 1.00 98.44 101 ALA A N 1
ATOM 786 C CA . ALA A 1 101 ? -9.250 -1.150 11.762 1.00 98.44 101 ALA A CA 1
ATOM 787 C C . ALA A 1 101 ? -9.217 -0.203 12.972 1.00 98.44 101 ALA A C 1
ATOM 789 O O . ALA A 1 101 ? -9.942 -0.427 13.943 1.00 98.44 101 ALA A O 1
ATOM 790 N N . LEU A 1 102 ? -8.440 0.884 12.889 1.00 98.56 102 LEU A N 1
ATOM 791 C CA . LEU A 1 102 ? -8.409 1.929 13.911 1.00 98.56 102 LEU A CA 1
ATOM 792 C C . LEU A 1 102 ? -9.795 2.558 14.094 1.00 98.56 102 LEU A C 1
ATOM 794 O O . LEU A 1 102 ? -10.316 2.540 15.206 1.00 98.56 102 LEU A O 1
ATOM 798 N N . ARG A 1 103 ? -10.448 2.997 13.011 1.00 98.56 103 ARG A N 1
ATOM 799 C CA . ARG A 1 103 ? -11.811 3.559 13.084 1.00 98.56 103 ARG A CA 1
ATOM 800 C C . ARG A 1 103 ? -12.822 2.572 13.670 1.00 98.56 103 ARG A C 1
ATOM 802 O O . ARG A 1 103 ? -13.668 2.959 14.468 1.00 98.56 103 ARG A O 1
ATOM 809 N N . ALA A 1 104 ? -12.724 1.289 13.318 1.00 98.56 104 ALA A N 1
ATOM 810 C CA . ALA A 1 104 ? -13.574 0.251 13.901 1.00 98.56 104 ALA A CA 1
ATOM 811 C C . ALA A 1 104 ? -13.304 0.045 15.406 1.00 98.56 104 ALA A C 1
ATOM 813 O O . ALA A 1 104 ? -14.219 -0.260 16.168 1.00 98.56 104 ALA A O 1
ATOM 814 N N . SER A 1 105 ? -12.056 0.199 15.861 1.00 98.25 105 SER A N 1
ATOM 815 C CA . SER A 1 105 ? -11.724 0.165 17.291 1.00 98.25 105 SER A CA 1
ATOM 816 C C . SER A 1 105 ? -12.229 1.400 18.043 1.00 98.25 105 SER A C 1
ATOM 818 O O . SER A 1 105 ? -12.771 1.253 19.134 1.00 98.25 105 SER A O 1
ATOM 820 N N . GLU A 1 106 ? -12.144 2.586 17.437 1.00 98.50 106 GLU A N 1
ATOM 821 C CA . GLU A 1 106 ? -12.671 3.836 17.995 1.00 98.50 106 GLU A CA 1
ATOM 822 C C . GLU A 1 106 ? -14.196 3.784 18.138 1.00 98.50 106 GLU A C 1
ATOM 824 O O . GLU A 1 106 ? -14.726 4.155 19.183 1.00 98.50 106 GLU A O 1
ATOM 829 N N . ALA A 1 107 ? -14.904 3.252 17.135 1.00 98.50 107 ALA A N 1
ATOM 830 C CA . ALA A 1 107 ? -16.353 3.068 17.197 1.00 98.50 107 ALA A CA 1
ATOM 831 C C . ALA A 1 107 ? -16.768 2.145 18.358 1.00 98.50 107 ALA A C 1
ATOM 833 O O . ALA A 1 107 ? -17.644 2.503 19.144 1.00 98.50 107 ALA A O 1
ATOM 834 N N . ARG A 1 108 ? -16.085 1.001 18.518 1.00 98.62 108 ARG A N 1
ATOM 835 C CA . ARG A 1 108 ? -16.320 0.066 19.636 1.00 98.62 108 ARG A CA 1
ATOM 836 C C . ARG A 1 108 ? -16.011 0.688 20.995 1.00 98.62 108 ARG A C 1
ATOM 838 O O . ARG A 1 108 ? -16.718 0.429 21.962 1.00 98.62 108 ARG A O 1
ATOM 845 N N . LEU A 1 109 ? -14.967 1.512 21.081 1.00 98.56 109 LEU A N 1
ATOM 846 C CA . LEU A 1 109 ? -14.658 2.247 22.305 1.00 98.56 109 LEU A CA 1
ATOM 847 C C . LEU A 1 109 ? -15.777 3.237 22.655 1.00 98.56 109 LEU A C 1
ATOM 849 O O . LEU A 1 109 ? -16.156 3.327 23.820 1.00 98.56 109 LEU A O 1
ATOM 853 N N . GLY A 1 110 ? -16.320 3.949 21.663 1.00 98.44 110 GLY A N 1
ATOM 854 C CA . GLY A 1 110 ? -17.458 4.850 21.854 1.00 98.44 110 GLY A CA 1
ATOM 855 C C . GLY A 1 110 ? -18.716 4.124 22.345 1.00 98.44 110 GLY A C 1
ATOM 856 O O . GLY A 1 110 ? -19.368 4.593 23.276 1.00 98.44 110 GLY A O 1
ATOM 857 N N . GLU A 1 111 ? -19.019 2.955 21.778 1.00 98.56 111 GLU A N 1
ATOM 858 C CA . GLU A 1 111 ? -20.122 2.091 22.222 1.00 98.56 111 GLU A CA 1
ATOM 859 C C . GLU A 1 111 ? -19.932 1.637 23.677 1.00 98.56 111 GLU A C 1
ATOM 861 O O . GLU A 1 111 ? -20.796 1.891 24.515 1.00 98.56 111 GLU A O 1
ATOM 866 N N . ALA A 1 112 ? -18.758 1.096 24.020 1.00 98.56 112 ALA A N 1
ATOM 867 C CA . ALA A 1 112 ? -18.447 0.674 25.386 1.00 98.56 112 ALA A CA 1
ATOM 868 C C . ALA A 1 112 ? -18.518 1.838 26.396 1.00 98.56 112 ALA A C 1
ATOM 870 O O . ALA A 1 112 ? -18.999 1.679 27.517 1.00 98.56 112 ALA A O 1
ATOM 871 N N . GLN A 1 113 ? -18.070 3.040 26.014 1.00 98.56 113 GLN A N 1
ATOM 872 C CA . GLN A 1 113 ? -18.205 4.235 26.854 1.00 98.56 113 GLN A CA 1
ATOM 873 C C . GLN A 1 113 ? -19.672 4.623 27.074 1.00 98.56 113 GLN A C 1
ATOM 875 O O . GLN A 1 113 ? -20.034 5.017 28.186 1.00 98.56 113 GLN A O 1
ATOM 880 N N . SER A 1 114 ? -20.512 4.489 26.045 1.00 98.38 114 SER A N 1
ATOM 881 C CA . SER A 1 114 ? -21.954 4.722 26.146 1.00 98.38 114 SER A CA 1
ATOM 882 C C . SER A 1 114 ? -22.632 3.706 27.073 1.00 98.38 114 SER A C 1
ATOM 884 O O . SER A 1 114 ? -23.426 4.098 27.927 1.00 98.38 114 SER A O 1
ATOM 886 N N . GLU A 1 115 ? -22.290 2.420 26.967 1.00 98.56 115 GLU A N 1
ATOM 887 C CA . GLU A 1 115 ? -22.793 1.372 27.868 1.00 98.56 115 GLU A CA 1
ATOM 888 C C . GLU A 1 115 ? -22.408 1.642 29.327 1.00 98.56 115 GLU A C 1
ATOM 890 O O . GLU A 1 115 ? -23.257 1.611 30.218 1.00 98.56 115 GLU A O 1
ATOM 895 N N . VAL A 1 116 ? -21.143 1.995 29.583 1.00 98.56 116 VAL A N 1
ATOM 896 C CA . VAL A 1 116 ? -20.671 2.351 30.930 1.00 98.56 116 VAL A CA 1
ATOM 897 C C . VAL A 1 116 ? -21.408 3.576 31.477 1.00 98.56 116 VAL A C 1
ATOM 899 O O . VAL A 1 116 ? -21.710 3.628 32.671 1.00 98.56 116 VAL A O 1
ATOM 902 N N . ALA A 1 117 ? -21.707 4.572 30.638 1.00 98.50 117 ALA A N 1
ATOM 903 C CA . ALA A 1 117 ? -22.505 5.724 31.049 1.00 98.50 117 ALA A CA 1
ATOM 904 C C . ALA A 1 117 ? -23.944 5.320 31.422 1.00 98.50 117 ALA A C 1
ATOM 906 O O . ALA A 1 117 ? -24.454 5.789 32.442 1.00 98.50 117 ALA A O 1
ATOM 907 N N . GLY A 1 118 ? -24.558 4.411 30.656 1.00 98.19 118 GLY A N 1
ATOM 908 C CA . GLY A 1 118 ? -25.868 3.828 30.961 1.00 98.19 118 GLY A CA 1
ATOM 909 C C . GLY A 1 118 ? -25.882 3.095 32.302 1.00 98.19 118 GLY A C 1
ATOM 910 O O . GLY A 1 118 ? -26.689 3.420 33.171 1.00 98.19 118 GLY A O 1
ATOM 911 N N . LEU A 1 119 ? -24.917 2.201 32.532 1.00 98.38 119 LEU A N 1
ATOM 912 C CA . LEU A 1 119 ? -24.792 1.466 33.796 1.00 98.38 119 LEU A CA 1
ATOM 913 C C . LEU A 1 119 ? -24.577 2.394 34.998 1.00 98.38 119 LEU A C 1
ATOM 915 O O . LEU A 1 119 ? -25.146 2.169 36.064 1.00 98.38 119 LEU A O 1
ATOM 919 N N . LYS A 1 120 ? -23.785 3.464 34.847 1.00 98.56 120 LYS A N 1
ATOM 920 C CA . LYS A 1 120 ? -23.605 4.471 35.909 1.00 98.56 120 LYS A CA 1
ATOM 921 C C . LYS A 1 120 ? -24.906 5.196 36.237 1.00 98.56 120 LYS A C 1
ATOM 923 O O . LYS A 1 120 ? -25.176 5.454 37.409 1.00 98.56 120 LYS A O 1
ATOM 928 N N . TYR A 1 121 ? -25.696 5.530 35.219 1.00 98.62 121 TYR A N 1
ATOM 929 C CA . TYR A 1 121 ? -27.001 6.150 35.415 1.00 98.62 121 TYR A CA 1
ATOM 930 C C . TYR A 1 121 ? -27.961 5.203 36.145 1.00 98.62 121 TYR A C 1
ATOM 932 O O . TYR A 1 121 ? -28.538 5.589 37.160 1.00 98.62 121 TYR A O 1
ATOM 940 N N . GLU A 1 122 ? -28.076 3.954 35.689 1.00 98.56 122 GLU A N 1
ATOM 941 C CA . GLU A 1 122 ? -28.909 2.930 36.332 1.00 98.56 122 GLU A CA 1
ATOM 942 C C . GLU A 1 122 ? -28.491 2.681 37.784 1.00 98.56 122 GLU A C 1
ATOM 944 O O . GLU A 1 122 ? -29.339 2.674 38.676 1.00 98.56 122 GLU A O 1
ATOM 949 N N . ALA A 1 123 ? -27.188 2.563 38.051 1.00 98.50 123 ALA A N 1
ATOM 950 C CA . ALA A 1 123 ? -26.659 2.429 39.405 1.00 98.50 123 ALA A CA 1
ATOM 951 C C . ALA A 1 123 ? -27.051 3.620 40.295 1.00 98.50 123 ALA A C 1
ATOM 953 O O . ALA A 1 123 ? -27.461 3.423 41.438 1.00 98.50 123 ALA A O 1
ATOM 954 N N . GLY A 1 124 ? -26.993 4.848 39.767 1.00 98.44 124 GLY A N 1
ATOM 955 C CA . GLY A 1 124 ? -27.464 6.042 40.472 1.00 98.44 124 GLY A CA 1
ATOM 956 C C . GLY A 1 124 ? -28.964 5.999 40.786 1.00 98.44 124 GLY A C 1
ATOM 957 O O . GLY A 1 124 ? -29.373 6.346 41.894 1.00 98.44 124 GLY A O 1
ATOM 958 N N . VAL A 1 125 ? -29.787 5.519 39.848 1.00 98.50 125 VAL A N 1
ATOM 959 C CA . VAL A 1 125 ? -31.234 5.333 40.056 1.00 98.50 125 VAL A CA 1
ATOM 960 C C . VAL A 1 125 ? -31.510 4.284 41.137 1.00 98.50 125 VAL A C 1
ATOM 962 O O . VAL A 1 125 ? -32.337 4.522 42.020 1.00 98.50 125 VAL A O 1
ATOM 965 N N . PHE A 1 126 ? -30.814 3.144 41.106 1.00 98.44 126 PHE A N 1
ATOM 966 C CA . PHE A 1 126 ? -30.947 2.115 42.139 1.00 98.44 126 PHE A CA 1
ATOM 967 C C . PHE A 1 126 ? -30.512 2.624 43.512 1.00 98.44 126 PHE A C 1
ATOM 969 O O . PHE A 1 126 ? -31.207 2.366 44.491 1.00 98.44 126 PHE A O 1
ATOM 976 N N . HIS A 1 127 ? -29.423 3.390 43.585 1.00 98.56 127 HIS A N 1
ATOM 977 C CA . HIS A 1 127 ? -28.957 3.981 44.836 1.00 98.56 127 HIS A CA 1
ATOM 978 C C . HIS A 1 127 ? -30.016 4.901 45.458 1.00 98.56 127 HIS A C 1
ATOM 980 O O . HIS A 1 127 ? -30.403 4.702 46.607 1.00 98.56 127 HIS A O 1
ATOM 986 N N . LEU A 1 128 ? -30.595 5.810 44.664 1.00 98.62 128 LEU A N 1
ATOM 987 C CA . LEU A 1 128 ? -31.692 6.674 45.114 1.00 98.62 128 LEU A CA 1
ATOM 988 C C . LEU A 1 128 ? -32.916 5.862 45.575 1.00 98.62 128 LEU A C 1
ATOM 990 O O . LEU A 1 128 ? -33.618 6.236 46.518 1.00 98.62 128 LEU A O 1
ATOM 994 N N . LYS A 1 129 ? -33.204 4.738 44.904 1.00 98.56 129 LYS A N 1
ATOM 995 C CA . LYS A 1 129 ? -34.323 3.869 45.277 1.00 98.56 129 LYS A CA 1
ATOM 996 C C . LYS A 1 129 ? -34.088 3.168 46.614 1.00 98.56 129 LYS A C 1
ATOM 998 O O . LYS A 1 129 ? -35.040 3.044 47.386 1.00 98.56 129 LYS A O 1
ATOM 1003 N N . ILE A 1 130 ? -32.858 2.728 46.873 1.00 98.31 130 ILE A N 1
ATOM 1004 C CA . ILE A 1 130 ? -32.451 2.141 48.154 1.00 98.31 130 ILE A CA 1
ATOM 1005 C C . ILE A 1 130 ? -32.638 3.174 49.268 1.00 98.31 130 ILE A C 1
ATOM 1007 O O . ILE A 1 130 ? -33.389 2.902 50.201 1.00 98.31 130 ILE A O 1
ATOM 1011 N N . GLU A 1 131 ? -32.106 4.390 49.111 1.00 98.50 131 GLU A N 1
ATOM 1012 C CA . GLU A 1 131 ? -32.275 5.473 50.095 1.00 98.50 131 GLU A CA 1
ATOM 1013 C C . GLU A 1 131 ? -33.758 5.775 50.385 1.00 98.50 131 GLU A C 1
ATOM 1015 O O . GLU A 1 131 ? -34.160 6.002 51.529 1.00 98.50 131 GLU A O 1
ATOM 1020 N N . GLN A 1 132 ? -34.613 5.753 49.354 1.00 98.50 132 GLN A N 1
ATOM 1021 C CA . GLN A 1 132 ? -36.054 5.944 49.527 1.00 98.50 132 GLN A CA 1
ATOM 1022 C C . GLN A 1 132 ? -36.689 4.834 50.381 1.00 98.50 132 GLN A C 1
ATOM 1024 O O . GLN A 1 132 ? -37.549 5.129 51.218 1.00 98.50 132 GLN A O 1
ATOM 1029 N N . LEU A 1 133 ? -36.318 3.574 50.135 1.00 98.31 133 LEU A N 1
ATOM 1030 C CA . LEU A 1 133 ? -36.838 2.423 50.871 1.00 98.31 133 LEU A CA 1
ATOM 1031 C C . LEU A 1 133 ? -36.349 2.428 52.320 1.00 98.31 133 LEU A C 1
ATOM 1033 O O . LEU A 1 133 ? -37.174 2.271 53.215 1.00 98.31 133 LEU A O 1
ATOM 1037 N N . GLU A 1 134 ? -35.071 2.718 52.558 1.00 98.44 134 GLU A N 1
ATOM 1038 C CA . GLU A 1 134 ? -34.508 2.883 53.905 1.00 98.44 134 GLU A CA 1
ATOM 1039 C C . GLU A 1 134 ? -35.232 3.998 54.679 1.00 98.44 134 GLU A C 1
ATOM 1041 O O . GLU A 1 134 ? -35.633 3.829 55.832 1.00 98.44 134 GLU A O 1
ATOM 1046 N N . ALA A 1 135 ? -35.504 5.137 54.031 1.00 98.44 135 ALA A N 1
ATOM 1047 C CA . ALA A 1 135 ? -36.268 6.220 54.647 1.00 98.44 135 ALA A CA 1
ATOM 1048 C C . ALA A 1 135 ? -37.728 5.824 54.946 1.00 98.44 135 ALA A C 1
ATOM 1050 O O . ALA A 1 135 ? -38.327 6.315 55.906 1.00 98.44 135 ALA A O 1
ATOM 1051 N N . GLN A 1 136 ? -38.337 4.972 54.118 1.00 98.44 136 GLN A N 1
ATOM 1052 C CA . GLN A 1 136 ? -39.686 4.456 54.349 1.00 98.44 136 GLN A CA 1
ATOM 1053 C C . GLN A 1 136 ? -39.717 3.452 55.505 1.00 98.44 136 GLN A C 1
ATOM 1055 O O . GLN A 1 136 ? -40.619 3.539 56.341 1.00 98.44 136 GLN A O 1
ATOM 1060 N N . GLU A 1 137 ? -38.743 2.545 55.559 1.00 98.00 137 GLU A N 1
ATOM 1061 C CA . GLU A 1 137 ? -38.553 1.575 56.636 1.00 98.00 137 GLU A CA 1
ATOM 1062 C C . GLU A 1 137 ? -38.371 2.284 57.974 1.00 98.00 137 GLU A C 1
ATOM 1064 O O . GLU A 1 137 ? -39.129 2.021 58.906 1.00 98.00 137 GLU A O 1
ATOM 1069 N N . LYS A 1 138 ? -37.472 3.273 58.046 1.00 98.44 138 LYS A N 1
ATOM 1070 C CA . LYS A 1 138 ? -37.251 4.055 59.268 1.00 98.44 138 LYS A CA 1
ATOM 1071 C C . LYS A 1 138 ? -38.542 4.690 59.793 1.00 98.44 138 LYS A C 1
ATOM 1073 O O . LYS A 1 138 ? -38.863 4.561 60.967 1.00 98.44 138 LYS A O 1
ATOM 1078 N N . ARG A 1 139 ? -39.348 5.300 58.915 1.00 98.12 139 ARG A N 1
ATOM 1079 C CA . ARG A 1 139 ? -40.660 5.858 59.300 1.00 98.12 139 ARG A CA 1
ATOM 1080 C C . ARG A 1 139 ? -41.670 4.787 59.714 1.00 98.12 139 ARG A C 1
ATOM 1082 O O . ARG A 1 139 ? -42.627 5.097 60.417 1.00 98.12 139 ARG A O 1
ATOM 1089 N N . ALA A 1 140 ? -41.575 3.570 59.183 1.00 98.06 140 ALA A N 1
ATOM 1090 C CA . ALA A 1 140 ? -42.448 2.472 59.586 1.00 98.06 140 ALA A CA 1
ATOM 1091 C C . ALA A 1 140 ? -42.068 1.966 60.983 1.00 98.06 140 ALA A C 1
ATOM 1093 O O . ALA A 1 140 ? -42.961 1.804 61.811 1.00 98.06 140 ALA A O 1
ATOM 1094 N N . LEU A 1 141 ? -40.767 1.817 61.254 1.00 97.81 141 LEU A N 1
ATOM 1095 C CA . LEU A 1 141 ? -40.229 1.474 62.571 1.00 97.81 141 LEU A CA 1
ATOM 1096 C C . LEU A 1 141 ? -40.607 2.523 63.621 1.00 97.81 141 LEU A C 1
ATOM 1098 O O . LEU A 1 141 ? -41.237 2.167 64.608 1.00 97.81 141 LEU A O 1
ATOM 1102 N N . GLU A 1 142 ? -40.376 3.813 63.356 1.00 98.00 142 GLU A N 1
ATOM 1103 C CA . GLU A 1 142 ? -40.764 4.907 64.267 1.00 98.00 142 GLU A CA 1
ATOM 1104 C C . GLU A 1 142 ? -42.273 4.891 64.591 1.00 98.00 142 GLU A C 1
ATOM 1106 O O . GLU A 1 142 ? -42.686 5.131 65.725 1.00 98.00 142 GLU A O 1
ATOM 1111 N N . ARG A 1 143 ? -43.135 4.584 63.607 1.00 97.31 143 ARG A N 1
ATOM 1112 C CA . ARG A 1 143 ? -44.585 4.451 63.845 1.00 97.31 143 ARG A CA 1
ATOM 1113 C C . ARG A 1 143 ? -44.930 3.221 64.677 1.00 97.31 143 ARG A C 1
ATOM 1115 O O . ARG A 1 143 ? -45.856 3.296 65.480 1.00 97.31 143 ARG A O 1
ATOM 1122 N N . ALA A 1 144 ? -44.246 2.104 64.450 1.00 96.75 144 ALA A N 1
ATOM 1123 C CA . ALA A 1 144 ? -44.453 0.882 65.214 1.00 96.75 144 ALA A CA 1
ATOM 1124 C C . ALA A 1 144 ? -44.015 1.070 66.673 1.00 96.75 144 ALA A C 1
ATOM 1126 O O . ALA A 1 144 ? -44.765 0.710 67.575 1.00 96.75 144 ALA A O 1
ATOM 1127 N N . GLU A 1 145 ? -42.861 1.698 66.903 1.00 95.94 145 GLU A N 1
ATOM 1128 C CA . GLU A 1 145 ? -42.364 2.060 68.234 1.00 95.94 145 GLU A CA 1
ATOM 1129 C C . GLU A 1 145 ? -43.350 2.975 68.966 1.00 95.94 145 GLU A C 1
ATOM 1131 O O . GLU A 1 145 ? -43.783 2.644 70.067 1.00 95.94 145 GLU A O 1
ATOM 1136 N N . ASN A 1 146 ? -43.804 4.053 68.320 1.00 96.69 146 ASN A N 1
ATOM 1137 C CA . ASN A 1 146 ? -44.799 4.963 68.894 1.00 96.69 146 ASN A CA 1
ATOM 1138 C C . ASN A 1 146 ? -46.132 4.247 69.198 1.00 96.69 146 ASN A C 1
ATOM 1140 O O . ASN A 1 146 ? -46.723 4.436 70.256 1.00 96.69 146 ASN A O 1
ATOM 1144 N N . ALA A 1 147 ? -46.602 3.358 68.313 1.00 94.12 147 ALA A N 1
ATOM 1145 C CA . ALA A 1 147 ? -47.793 2.556 68.592 1.00 94.12 147 ALA A CA 1
ATOM 1146 C C . ALA A 1 147 ? -47.602 1.668 69.832 1.00 94.12 147 ALA A C 1
ATOM 1148 O O . ALA A 1 147 ? -48.493 1.600 70.675 1.00 94.12 147 ALA A O 1
ATOM 1149 N N . VAL A 1 148 ? -46.441 1.021 69.969 1.00 91.25 148 VAL A N 1
ATOM 1150 C CA . VAL A 1 148 ? -46.099 0.220 71.153 1.00 91.25 148 VAL A CA 1
ATOM 1151 C C . VAL A 1 148 ? -46.060 1.081 72.419 1.00 91.25 148 VAL A C 1
ATOM 1153 O O . VAL A 1 148 ? -46.548 0.637 73.456 1.00 91.25 148 VAL A O 1
ATOM 1156 N N . GLU A 1 149 ? -45.519 2.298 72.359 1.00 91.06 149 GLU A N 1
ATOM 1157 C CA . GLU A 1 149 ? -45.547 3.249 73.480 1.00 91.06 149 GLU A CA 1
ATOM 1158 C C . GLU A 1 149 ? -46.983 3.617 73.875 1.00 91.06 149 GLU A C 1
ATOM 1160 O O . GLU A 1 149 ? -47.350 3.451 75.037 1.00 91.06 149 GLU A O 1
ATOM 1165 N N . LEU A 1 150 ? -47.834 3.977 72.909 1.00 90.12 150 LEU A N 1
ATOM 1166 C CA . LEU A 1 150 ? -49.254 4.262 73.149 1.00 90.12 150 LEU A CA 1
ATOM 1167 C C . LEU A 1 150 ? -49.997 3.067 73.773 1.00 90.12 150 LEU A C 1
ATOM 1169 O O . LEU A 1 150 ? -50.823 3.253 74.666 1.00 90.12 150 LEU A O 1
ATOM 1173 N N . PHE A 1 151 ? -49.697 1.835 73.345 1.00 86.25 151 PHE A N 1
ATOM 1174 C CA . PHE A 1 151 ? -50.262 0.625 73.956 1.00 86.25 151 PHE A CA 1
ATOM 1175 C C . PHE A 1 151 ? -49.806 0.431 75.406 1.00 86.25 151 PHE A C 1
ATOM 1177 O O . PHE A 1 151 ? -50.613 0.038 76.243 1.00 86.25 151 PHE A O 1
ATOM 1184 N N . LYS A 1 152 ? -48.537 0.715 75.724 1.00 84.06 152 LYS A N 1
ATOM 1185 C CA . LYS A 1 152 ? -48.018 0.638 77.103 1.00 84.06 152 LYS A CA 1
ATOM 1186 C C . LYS A 1 152 ? -48.659 1.688 78.017 1.00 84.06 152 LYS A C 1
ATOM 1188 O O . LYS A 1 152 ? -48.895 1.428 79.202 1.00 84.06 152 LYS A O 1
ATOM 1193 N N . GLU A 1 153 ? -48.921 2.873 77.476 1.00 87.44 153 GLU A N 1
ATOM 1194 C CA . GLU A 1 153 ? -49.563 3.976 78.195 1.00 87.44 153 GLU A CA 1
ATOM 1195 C C . GLU A 1 153 ? -51.077 3.783 78.365 1.00 87.44 153 GLU A C 1
ATOM 1197 O O . GLU A 1 153 ? -51.654 4.335 79.301 1.00 87.44 153 GLU A O 1
ATOM 1202 N N . SER A 1 154 ? -51.719 2.975 77.517 1.00 87.19 154 SER A N 1
ATOM 1203 C CA . SER A 1 154 ? -53.152 2.687 77.601 1.00 87.19 154 SER A CA 1
ATOM 1204 C C . SER A 1 154 ? -53.500 1.887 78.863 1.00 87.19 154 SER A C 1
ATOM 1206 O O . SER A 1 154 ? -53.156 0.714 79.009 1.00 87.19 154 SER A O 1
ATOM 1208 N N . GLU A 1 155 ? -54.229 2.538 79.768 1.00 73.81 155 GLU A N 1
ATOM 1209 C CA . GLU A 1 155 ? -54.773 1.939 80.991 1.00 73.81 155 GLU A CA 1
ATOM 1210 C C . GLU A 1 155 ? -55.754 0.801 80.664 1.00 73.81 155 GLU A C 1
ATOM 1212 O O . GLU A 1 155 ? -55.638 -0.280 81.225 1.00 73.81 155 GLU A O 1
ATOM 1217 N N . GLU A 1 156 ? -56.605 0.974 79.645 1.00 71.12 156 GLU A N 1
ATOM 1218 C CA . GLU A 1 156 ? -57.553 -0.053 79.181 1.00 71.12 156 GLU A CA 1
ATOM 1219 C C . GLU A 1 156 ? -56.863 -1.351 78.735 1.00 71.12 156 GLU A C 1
ATOM 1221 O O . GLU A 1 156 ? -57.364 -2.443 78.998 1.00 71.12 156 GLU A O 1
ATOM 1226 N N . PHE A 1 157 ? -55.708 -1.258 78.066 1.00 68.06 157 PHE A N 1
ATOM 1227 C CA . PHE A 1 157 ? -54.941 -2.445 77.676 1.00 68.06 157 PHE A CA 1
ATOM 1228 C C . PHE A 1 157 ? -54.256 -3.114 78.856 1.00 68.06 157 PHE A C 1
ATOM 1230 O O . PHE A 1 157 ? -54.127 -4.337 78.872 1.00 68.06 157 PHE A O 1
ATOM 1237 N N . ARG A 1 158 ? -53.814 -2.327 79.836 1.00 75.81 158 ARG A N 1
ATOM 1238 C CA . ARG A 1 158 ? -53.218 -2.851 81.061 1.00 75.81 158 ARG A CA 1
ATOM 1239 C C . ARG A 1 158 ? -54.262 -3.599 81.882 1.00 75.81 158 ARG A C 1
ATOM 1241 O O . ARG A 1 158 ? -54.020 -4.748 82.224 1.00 75.81 158 ARG A O 1
ATOM 1248 N N . ASP A 1 159 ? -55.436 -3.004 82.068 1.00 71.31 159 ASP A N 1
ATOM 1249 C CA . ASP A 1 159 ? -56.571 -3.618 82.756 1.00 71.31 159 ASP A CA 1
ATOM 1250 C C . ASP A 1 159 ? -57.050 -4.880 82.027 1.00 71.31 159 ASP A C 1
ATOM 1252 O O . ASP A 1 159 ? -57.287 -5.905 82.658 1.00 71.31 159 ASP A O 1
ATOM 1256 N N . MET A 1 160 ? -57.124 -4.851 80.691 1.00 68.62 160 MET A N 1
ATOM 1257 C CA . MET A 1 160 ? -57.501 -6.018 79.884 1.00 68.62 160 MET A CA 1
ATOM 1258 C C . MET A 1 160 ? -56.463 -7.140 79.960 1.00 68.62 160 MET A C 1
ATOM 1260 O O . MET A 1 160 ? -56.832 -8.307 80.050 1.00 68.62 160 MET A O 1
ATOM 1264 N N . LEU A 1 161 ? -55.168 -6.815 79.930 1.00 69.50 161 LEU A N 1
ATOM 1265 C CA . LEU A 1 161 ? -54.113 -7.808 80.121 1.00 69.50 161 LEU A CA 1
ATOM 1266 C C . LEU A 1 161 ? -54.121 -8.347 81.547 1.00 69.50 161 LEU A C 1
ATOM 1268 O O . LEU A 1 161 ? -53.933 -9.544 81.720 1.00 69.50 161 LEU A O 1
ATOM 1272 N N . GLU A 1 162 ? -54.358 -7.523 82.563 1.00 70.38 162 GLU A N 1
ATOM 1273 C CA . GLU A 1 162 ? -54.522 -7.984 83.943 1.00 70.38 162 GLU A CA 1
ATOM 1274 C C . GLU A 1 162 ? -55.740 -8.909 84.073 1.00 70.38 162 GLU A C 1
ATOM 1276 O O . GLU A 1 162 ? -55.615 -10.001 84.625 1.00 70.38 162 GLU A O 1
ATOM 1281 N N . GLU A 1 163 ? -56.884 -8.550 83.489 1.00 67.69 163 GLU A N 1
ATOM 1282 C CA . GLU A 1 163 ? -58.103 -9.363 83.505 1.00 67.69 163 GLU A CA 1
ATOM 1283 C C . GLU A 1 163 ? -57.917 -10.675 82.722 1.00 67.69 163 GLU A C 1
ATOM 1285 O O . GLU A 1 163 ? -58.181 -11.747 83.258 1.00 67.69 163 GLU A O 1
ATOM 1290 N N . GLU A 1 164 ? -57.377 -10.647 81.498 1.00 65.94 164 GLU A N 1
ATOM 1291 C CA . GLU A 1 164 ? -57.202 -11.845 80.665 1.00 65.94 164 GLU A CA 1
ATOM 1292 C C . GLU A 1 164 ? -56.032 -12.732 81.119 1.00 65.94 164 GLU A C 1
ATOM 1294 O O . GLU A 1 164 ? -56.130 -13.958 81.042 1.00 65.94 164 GLU A O 1
ATOM 1299 N N . THR A 1 165 ? -54.933 -12.174 81.640 1.00 67.75 165 THR A N 1
ATOM 1300 C CA . THR A 1 165 ? -53.854 -13.001 82.209 1.00 67.75 165 THR A CA 1
ATOM 1301 C C . THR A 1 165 ? -54.312 -13.680 83.487 1.00 67.75 165 THR A C 1
ATOM 1303 O O . THR A 1 165 ? -54.081 -14.881 83.638 1.00 67.75 165 THR A O 1
ATOM 1306 N N . VAL A 1 166 ? -55.008 -12.970 84.378 1.00 66.69 166 VAL A N 1
ATOM 1307 C CA . VAL A 1 166 ? -55.535 -13.557 85.612 1.00 66.69 166 VAL A CA 1
ATOM 1308 C C . VAL A 1 166 ? -56.636 -14.566 85.290 1.00 66.69 166 VAL A C 1
ATOM 1310 O O . VAL A 1 166 ? -56.524 -15.730 85.683 1.00 66.69 166 VAL A O 1
ATOM 1313 N N . ASP A 1 167 ? -57.652 -14.195 84.514 1.00 68.81 167 ASP A N 1
ATOM 1314 C CA . ASP A 1 167 ? -58.787 -15.076 84.226 1.00 68.81 167 ASP A CA 1
ATOM 1315 C C . ASP A 1 167 ? -58.437 -16.203 83.256 1.00 68.81 167 ASP A C 1
ATOM 1317 O O . ASP A 1 167 ? -58.888 -17.339 83.432 1.00 68.81 167 ASP A O 1
ATOM 1321 N N . GLY A 1 168 ? -57.602 -15.941 82.253 1.00 71.31 168 GLY A N 1
ATOM 1322 C CA . GLY A 1 168 ? -57.112 -16.942 81.310 1.00 71.31 168 GLY A CA 1
ATOM 1323 C C . GLY A 1 168 ? -56.249 -17.999 81.994 1.00 71.31 168 GLY A C 1
ATOM 1324 O O . GLY A 1 168 ? -56.444 -19.198 81.770 1.00 71.31 168 GLY A O 1
ATOM 1325 N N . PHE A 1 169 ? -55.354 -17.593 82.897 1.00 76.19 169 PHE A N 1
ATOM 1326 C CA . PHE A 1 169 ? -54.550 -18.517 83.698 1.00 76.19 169 PHE A CA 1
ATOM 1327 C C . PHE A 1 169 ? -55.399 -19.320 84.682 1.00 76.19 169 PHE A C 1
ATOM 1329 O O . PHE A 1 169 ? -55.249 -20.541 84.765 1.00 76.19 169 PHE A O 1
ATOM 1336 N N . LEU A 1 170 ? -56.326 -18.670 85.392 1.00 76.88 170 LEU A N 1
ATOM 1337 C CA . LEU A 1 170 ? -57.235 -19.355 86.310 1.00 76.88 170 LEU A CA 1
ATOM 1338 C C . LEU A 1 170 ? -58.119 -20.363 85.561 1.00 76.88 170 LEU A C 1
ATOM 1340 O O . LEU A 1 170 ? -58.235 -21.518 85.977 1.00 76.88 170 LEU A O 1
ATOM 1344 N N . ARG A 1 171 ? -58.663 -19.983 84.399 1.00 79.38 171 ARG A N 1
ATOM 1345 C CA . ARG A 1 171 ? -59.461 -20.867 83.537 1.00 79.38 171 ARG A CA 1
ATOM 1346 C C . ARG A 1 171 ? -58.632 -22.022 82.963 1.00 79.38 171 ARG A C 1
ATOM 1348 O O . ARG A 1 171 ? -59.118 -23.156 82.916 1.00 79.38 171 ARG A O 1
ATOM 1355 N N . GLY A 1 172 ? -57.394 -21.765 82.544 1.00 79.69 172 GLY A N 1
ATOM 1356 C CA . GLY A 1 172 ? -56.451 -22.791 82.093 1.00 79.69 172 GLY A CA 1
ATOM 1357 C C . GLY A 1 172 ? -56.121 -23.793 83.201 1.00 79.69 172 GLY A C 1
ATOM 1358 O O . GLY A 1 172 ? -56.186 -25.007 82.986 1.00 79.69 172 GLY A O 1
ATOM 1359 N N . PHE A 1 173 ? -55.869 -23.299 84.413 1.00 81.75 173 PHE A N 1
ATOM 1360 C CA . PHE A 1 173 ? -55.583 -24.128 85.578 1.00 81.75 173 PHE A CA 1
ATOM 1361 C C . PHE A 1 173 ? -56.784 -24.973 86.017 1.00 81.75 173 PHE A C 1
ATOM 1363 O O . PHE A 1 173 ? -56.631 -26.143 86.370 1.00 81.75 173 PHE A O 1
ATOM 1370 N N . ASP A 1 174 ? -57.999 -24.434 85.942 1.00 82.38 174 ASP A N 1
ATOM 1371 C CA . ASP A 1 174 ? -59.207 -25.206 86.231 1.00 82.38 174 ASP A CA 1
ATOM 1372 C C . ASP A 1 174 ? -59.455 -26.311 85.198 1.00 82.38 174 ASP A C 1
ATOM 1374 O O . ASP A 1 174 ? -59.883 -27.414 85.553 1.00 82.38 174 ASP A O 1
ATOM 1378 N N . ASN A 1 175 ? -59.151 -26.069 83.920 1.00 84.88 175 ASN A N 1
ATOM 1379 C CA . ASN A 1 175 ? -59.174 -27.126 82.909 1.00 84.88 175 ASN A CA 1
ATOM 1380 C C . ASN A 1 175 ? -58.112 -28.200 83.178 1.00 84.88 175 ASN A C 1
ATOM 1382 O O . ASN A 1 175 ? -58.424 -29.390 83.087 1.00 84.88 175 ASN A O 1
ATOM 1386 N N . PHE A 1 176 ? -56.902 -27.803 83.578 1.00 83.62 176 PHE A N 1
ATOM 1387 C CA . PHE A 1 176 ? -55.853 -28.729 84.004 1.00 83.62 176 PHE A CA 1
ATOM 1388 C C . PHE A 1 176 ? -56.298 -29.581 85.202 1.00 83.62 176 PHE A C 1
ATOM 1390 O O . PHE A 1 176 ? -56.218 -30.806 85.149 1.00 83.62 176 PHE A O 1
ATOM 1397 N N . ARG A 1 177 ? -56.875 -28.973 86.246 1.00 85.50 177 ARG A N 1
ATOM 1398 C CA . ARG A 1 177 ? -57.450 -29.697 87.394 1.00 85.50 177 ARG A CA 1
ATOM 1399 C C . ARG A 1 177 ? -58.513 -30.704 86.974 1.00 85.50 177 ARG A C 1
ATOM 1401 O O . ARG A 1 177 ? -58.487 -31.842 87.436 1.00 85.50 177 ARG A O 1
ATOM 1408 N N . LYS A 1 178 ? -59.433 -30.317 86.084 1.00 87.38 178 LYS A N 1
ATOM 1409 C CA . LYS A 1 178 ? -60.470 -31.222 85.557 1.00 87.38 178 LYS A CA 1
ATOM 1410 C C . LYS A 1 178 ? -59.866 -32.403 84.798 1.00 87.38 178 LYS A C 1
ATOM 1412 O O . LYS A 1 178 ? -60.390 -33.509 84.900 1.00 87.38 178 LYS A O 1
ATOM 1417 N N . GLN A 1 179 ? -58.789 -32.189 84.042 1.00 83.94 179 GLN A N 1
ATOM 1418 C CA . GLN A 1 179 ? -58.067 -33.276 83.377 1.00 83.94 179 GLN A CA 1
ATOM 1419 C C . GLN A 1 179 ? -57.352 -34.176 84.391 1.00 83.94 179 GLN A C 1
ATOM 1421 O O . GLN A 1 179 ? -57.515 -35.393 84.338 1.00 83.94 179 GLN A O 1
ATOM 1426 N N . MET A 1 180 ? -56.649 -33.598 85.365 1.00 84.94 180 MET A N 1
ATOM 1427 C CA . MET A 1 180 ? -55.944 -34.351 86.404 1.00 84.94 180 MET A CA 1
ATOM 1428 C C . MET A 1 180 ? -56.888 -35.181 87.271 1.00 84.94 180 MET A C 1
ATOM 1430 O O . MET A 1 180 ? -56.592 -36.338 87.536 1.00 84.94 180 MET A O 1
ATOM 1434 N N . ALA A 1 181 ? -58.062 -34.659 87.627 1.00 86.06 181 ALA A N 1
ATOM 1435 C CA . ALA A 1 181 ? -59.071 -35.408 88.373 1.00 86.06 181 ALA A CA 1
ATOM 1436 C C . ALA A 1 181 ? -59.610 -36.626 87.598 1.00 86.06 181 ALA A C 1
ATOM 1438 O O . ALA A 1 181 ? -60.002 -37.621 88.204 1.00 86.06 181 ALA A O 1
ATOM 1439 N N . ARG A 1 182 ? -59.624 -36.569 86.256 1.00 87.25 182 ARG A N 1
ATOM 1440 C CA . ARG A 1 182 ? -60.005 -37.712 85.408 1.00 87.25 182 ARG A CA 1
ATOM 1441 C C . ARG A 1 182 ? -58.903 -38.764 85.327 1.00 87.25 182 ARG A C 1
ATOM 1443 O O . ARG A 1 182 ? -59.213 -39.949 85.299 1.00 87.25 182 ARG A O 1
ATOM 1450 N N . ILE A 1 183 ? -57.647 -38.331 85.245 1.00 88.06 183 ILE A N 1
ATOM 1451 C CA . ILE A 1 183 ? -56.492 -39.218 85.045 1.00 88.06 183 ILE A CA 1
ATOM 1452 C C . ILE A 1 183 ? -56.039 -39.836 86.379 1.00 88.06 183 ILE A C 1
ATOM 1454 O O . ILE A 1 183 ? -55.724 -41.022 86.432 1.00 88.06 183 ILE A O 1
ATOM 1458 N N . CYS A 1 184 ? -56.059 -39.056 87.462 1.00 87.69 184 CYS A N 1
ATOM 1459 C CA . CYS A 1 184 ? -55.558 -39.414 88.790 1.00 87.69 184 CYS A CA 1
ATOM 1460 C C . CYS A 1 184 ? -56.519 -38.935 89.898 1.00 87.69 184 CYS A C 1
ATOM 1462 O O . CYS A 1 184 ? -56.234 -37.937 90.565 1.00 87.69 184 CYS A O 1
ATOM 1464 N N . PRO A 1 185 ? -57.635 -39.642 90.154 1.00 84.25 185 PRO A N 1
ATOM 1465 C CA . PRO A 1 185 ? -58.653 -39.209 91.119 1.00 84.25 185 PRO A CA 1
ATOM 1466 C C . PRO A 1 185 ? -58.137 -39.053 92.558 1.00 84.25 185 PRO A C 1
ATOM 1468 O O . PRO A 1 185 ? -58.711 -38.306 93.343 1.00 84.25 185 PRO A O 1
ATOM 1471 N N . GLN A 1 186 ? -57.059 -39.758 92.914 1.00 87.50 186 GLN A N 1
ATOM 1472 C CA . GLN A 1 186 ? -56.438 -39.699 94.239 1.00 87.50 186 GLN A CA 1
ATOM 1473 C C . GLN A 1 186 ? -55.656 -38.403 94.506 1.00 87.50 186 GLN A C 1
ATOM 1475 O O . GLN A 1 186 ? -55.367 -38.099 95.661 1.00 87.50 186 GLN A O 1
ATOM 1480 N N . PHE A 1 187 ? -55.306 -37.643 93.464 1.00 81.88 187 PHE A N 1
ATOM 1481 C CA . PHE A 1 187 ? -54.632 -36.356 93.604 1.00 81.88 187 PHE A CA 1
ATOM 1482 C C . PHE A 1 187 ? -55.659 -35.230 93.543 1.00 81.88 187 PHE A C 1
ATOM 1484 O O . PHE A 1 187 ? -55.948 -34.681 92.479 1.00 81.88 187 PHE A O 1
ATOM 1491 N N . ASP A 1 188 ? -56.207 -34.873 94.704 1.00 83.94 188 ASP A N 1
ATOM 1492 C CA . ASP A 1 188 ? -57.118 -33.740 94.797 1.00 83.94 188 ASP A CA 1
ATOM 1493 C C . ASP A 1 188 ? -56.347 -32.416 94.790 1.00 83.94 188 ASP A C 1
ATOM 1495 O O . ASP A 1 188 ? -55.862 -31.917 95.808 1.00 83.94 188 ASP A O 1
ATOM 1499 N N . LEU A 1 189 ? -56.249 -31.830 93.601 1.00 82.50 189 LEU A N 1
ATOM 1500 C CA . LEU A 1 189 ? -55.647 -30.520 93.414 1.00 82.50 189 LEU A CA 1
ATOM 1501 C C . LEU A 1 189 ? -56.591 -29.373 93.794 1.00 82.50 189 LEU A C 1
ATOM 1503 O O . LEU A 1 189 ? -56.182 -28.226 93.630 1.00 82.50 189 LEU A O 1
ATOM 1507 N N . SER A 1 190 ? -57.811 -29.614 94.297 1.00 81.38 190 SER A N 1
ATOM 1508 C CA . SER A 1 190 ? -58.784 -28.563 94.657 1.00 81.38 190 SER A CA 1
ATOM 1509 C C . SER A 1 190 ? -58.260 -27.576 95.710 1.00 81.38 190 SER A C 1
ATOM 1511 O O . SER A 1 190 ? -58.633 -26.400 95.709 1.00 81.38 190 SER A O 1
ATOM 1513 N N . THR A 1 191 ? -57.319 -28.014 96.548 1.00 81.38 191 THR A N 1
ATOM 1514 C CA . THR A 1 191 ? -56.678 -27.191 97.586 1.00 81.38 191 THR A CA 1
ATOM 1515 C C . THR A 1 191 ? -55.492 -26.369 97.071 1.00 81.38 191 THR A C 1
ATOM 1517 O O . THR A 1 191 ? -55.139 -25.354 97.672 1.00 81.38 191 THR A O 1
ATOM 1520 N N . VAL A 1 192 ? -54.897 -26.750 95.935 1.00 79.62 192 VAL A N 1
ATOM 1521 C CA . VAL A 1 192 ? -53.706 -26.092 95.378 1.00 79.62 192 VAL A CA 1
ATOM 1522 C C . VAL A 1 192 ? -54.100 -24.826 94.627 1.00 79.62 192 VAL A C 1
ATOM 1524 O O . VAL A 1 192 ? -54.478 -24.882 93.460 1.00 79.62 192 VAL A O 1
ATOM 1527 N N . ARG A 1 193 ? -54.019 -23.665 95.278 1.00 77.25 193 ARG A N 1
ATOM 1528 C CA . ARG A 1 193 ? -54.230 -22.387 94.587 1.00 77.25 193 ARG A CA 1
ATOM 1529 C C . ARG A 1 193 ? -53.036 -22.069 93.683 1.00 77.25 193 ARG A C 1
ATOM 1531 O O . ARG A 1 193 ? -51.911 -22.058 94.187 1.00 77.25 193 ARG A O 1
ATOM 1538 N N . PRO A 1 194 ? -53.262 -21.756 92.396 1.00 73.75 194 PRO A N 1
ATOM 1539 C CA . PRO A 1 194 ? -52.231 -21.163 91.559 1.00 73.75 194 PRO A CA 1
ATOM 1540 C C . PRO A 1 194 ? -51.708 -19.903 92.236 1.00 73.75 194 PRO A C 1
ATOM 1542 O O . PRO A 1 194 ? -52.488 -19.022 92.598 1.00 73.75 194 PRO A O 1
ATOM 1545 N N . ARG A 1 195 ? -50.397 -19.820 92.442 1.00 71.75 195 ARG A N 1
ATOM 1546 C CA . ARG A 1 195 ? -49.754 -18.572 92.844 1.00 71.75 195 ARG A CA 1
ATOM 1547 C C . ARG A 1 195 ? -49.216 -17.912 91.585 1.00 71.75 195 ARG A C 1
ATOM 1549 O O . ARG A 1 195 ? -48.227 -18.384 91.037 1.00 71.75 195 ARG A O 1
ATOM 1556 N N . MET A 1 196 ? -49.860 -16.836 91.140 1.00 62.22 196 MET A N 1
ATOM 1557 C CA . MET A 1 196 ? -49.203 -15.888 90.246 1.00 62.22 196 MET A CA 1
ATOM 1558 C C . MET A 1 196 ? -48.234 -15.059 91.085 1.00 62.22 196 MET A C 1
ATOM 1560 O O . MET A 1 196 ? -48.650 -14.316 91.975 1.00 62.22 196 MET A O 1
ATOM 1564 N N . ARG A 1 197 ? -46.933 -15.231 90.855 1.00 64.25 197 ARG A N 1
ATOM 1565 C CA . ARG A 1 197 ? -45.901 -14.375 91.443 1.00 64.25 197 ARG A CA 1
ATOM 1566 C C . ARG A 1 197 ? -45.916 -13.066 90.646 1.00 64.25 197 ARG A C 1
ATOM 1568 O O . ARG A 1 197 ? -45.210 -12.947 89.655 1.00 64.25 197 ARG A O 1
ATOM 1575 N N . PHE A 1 198 ? -46.771 -12.117 91.029 1.00 56.66 198 PHE A N 1
ATOM 1576 C CA . PHE A 1 198 ? -46.731 -10.749 90.501 1.00 56.66 198 PHE A CA 1
ATOM 1577 C C . PHE A 1 198 ? -45.511 -10.035 91.097 1.00 56.66 198 PHE A C 1
ATOM 1579 O O . PHE A 1 198 ? -45.606 -9.337 92.105 1.00 56.66 198 PHE A O 1
ATOM 1586 N N . GLY A 1 199 ? -44.334 -10.307 90.537 1.00 54.53 199 GLY A N 1
ATOM 1587 C CA . GLY A 1 199 ? -43.078 -9.679 90.931 1.00 54.53 199 GLY A CA 1
ATOM 1588 C C . GLY A 1 199 ? -42.977 -8.263 90.371 1.00 54.53 199 GLY A C 1
ATOM 1589 O O . GLY A 1 199 ? -42.370 -8.063 89.331 1.00 54.53 199 GLY A O 1
ATOM 1590 N N . TYR A 1 200 ? -43.561 -7.287 91.068 1.00 50.12 200 TYR A N 1
ATOM 1591 C CA . TYR A 1 200 ? -43.244 -5.858 90.910 1.00 50.12 200 TYR A CA 1
ATOM 1592 C C . TYR A 1 200 ? -42.580 -5.315 92.187 1.00 50.12 200 TYR A C 1
ATOM 1594 O O . TYR A 1 200 ? -42.897 -4.231 92.672 1.00 50.12 200 TYR A O 1
ATOM 1602 N N . GLY A 1 201 ? -41.682 -6.111 92.773 1.00 49.97 201 GLY A N 1
ATOM 1603 C CA . GLY A 1 201 ? -40.752 -5.663 93.806 1.00 49.97 201 GLY A CA 1
ATOM 1604 C C . GLY A 1 201 ? -39.416 -5.308 93.144 1.00 49.97 201 GLY A C 1
ATOM 1605 O O . GLY A 1 201 ? -38.878 -6.180 92.470 1.00 49.97 201 GLY A O 1
ATOM 1606 N N . PRO A 1 202 ? -38.870 -4.090 93.309 1.00 57.19 202 PRO A N 1
ATOM 1607 C CA . PRO A 1 202 ? -37.605 -3.675 92.687 1.00 57.19 202 PRO A CA 1
ATOM 1608 C C . PRO A 1 202 ? -36.347 -4.434 93.145 1.00 57.19 202 PRO A C 1
ATOM 1610 O O . PRO A 1 202 ? -35.271 -4.114 92.658 1.00 57.19 202 PRO A O 1
ATOM 1613 N N . ASP A 1 203 ? -36.473 -5.404 94.057 1.00 57.72 203 ASP A N 1
ATOM 1614 C CA . ASP A 1 203 ? -35.347 -6.014 94.778 1.00 57.72 203 ASP A CA 1
ATOM 1615 C C . ASP A 1 203 ? -35.315 -7.559 94.695 1.00 57.72 203 ASP A C 1
ATOM 1617 O O . ASP A 1 203 ? -34.655 -8.193 95.513 1.00 57.72 203 ASP A O 1
ATOM 1621 N N . ASP A 1 204 ? -36.029 -8.193 93.755 1.00 50.25 204 ASP A N 1
ATOM 1622 C CA . ASP A 1 204 ? -35.918 -9.653 93.528 1.00 50.25 204 ASP A CA 1
ATOM 1623 C C . ASP A 1 204 ? -34.822 -9.920 92.472 1.00 50.25 204 ASP A C 1
ATOM 1625 O O . ASP A 1 204 ? -35.083 -10.330 91.340 1.00 50.25 204 ASP A O 1
ATOM 1629 N N . ASP A 1 205 ? -33.582 -9.604 92.860 1.00 57.22 205 ASP A N 1
ATOM 1630 C CA . ASP A 1 205 ? -32.364 -10.202 92.310 1.00 57.22 205 ASP A CA 1
ATOM 1631 C C . ASP A 1 205 ? -32.402 -11.707 92.623 1.00 57.22 205 ASP A C 1
ATOM 1633 O O . ASP A 1 205 ? -32.108 -12.110 93.744 1.00 57.22 205 ASP A O 1
ATOM 1637 N N . ASP A 1 206 ? -32.772 -12.545 91.655 1.00 51.41 206 ASP A N 1
ATOM 1638 C CA . ASP A 1 206 ? -32.468 -13.977 91.710 1.00 51.41 206 ASP A CA 1
ATOM 1639 C C . ASP A 1 206 ? -32.151 -14.498 90.302 1.00 51.41 206 ASP A C 1
ATOM 1641 O O . ASP A 1 206 ? -33.014 -14.806 89.471 1.00 51.41 206 ASP A O 1
ATOM 1645 N N . ASP A 1 207 ? -30.843 -14.567 90.077 1.00 55.34 207 ASP A N 1
ATOM 1646 C CA . ASP A 1 207 ? -30.121 -15.339 89.079 1.00 55.34 207 ASP A CA 1
ATOM 1647 C C . ASP A 1 207 ? -30.496 -16.834 89.123 1.00 55.34 207 ASP A C 1
ATOM 1649 O O . ASP A 1 207 ? -29.742 -17.660 89.627 1.00 55.34 207 ASP A O 1
ATOM 1653 N N . ASP A 1 208 ? -31.635 -17.216 88.550 1.00 56.44 208 ASP A N 1
ATOM 1654 C CA . ASP A 1 208 ? -31.951 -18.628 88.290 1.00 56.44 208 ASP A CA 1
ATOM 1655 C C . ASP A 1 208 ? -32.486 -18.820 86.861 1.00 56.44 208 ASP A C 1
ATOM 1657 O O . ASP A 1 208 ? -33.596 -19.299 86.611 1.00 56.44 208 ASP A O 1
ATOM 1661 N N . ILE A 1 209 ? -31.653 -18.463 85.878 1.00 49.97 209 ILE A N 1
ATOM 1662 C CA . ILE A 1 209 ? -31.731 -19.056 84.538 1.00 49.97 209 ILE A CA 1
ATOM 1663 C C . ILE A 1 209 ? -30.832 -20.301 84.560 1.00 49.97 209 ILE A C 1
ATOM 1665 O O . ILE A 1 209 ? -29.617 -20.161 84.713 1.00 49.97 209 ILE A O 1
ATOM 1669 N N . PRO A 1 210 ? -31.366 -21.527 84.398 1.00 45.44 210 PRO A N 1
ATOM 1670 C CA . PRO A 1 210 ? -30.522 -22.706 84.294 1.00 45.44 210 PRO A CA 1
ATOM 1671 C C . PRO A 1 210 ? -29.664 -22.595 83.029 1.00 45.44 210 PRO A C 1
ATOM 1673 O O . PRO A 1 210 ? -30.163 -22.643 81.906 1.00 45.44 210 PRO A O 1
ATOM 1676 N N . ALA A 1 211 ? -28.359 -22.448 83.254 1.00 51.34 211 ALA A N 1
ATOM 1677 C CA . ALA A 1 211 ? -27.281 -22.399 82.276 1.00 51.34 211 ALA A CA 1
ATOM 1678 C C . ALA A 1 211 ? -27.113 -23.734 81.527 1.00 51.34 211 ALA A C 1
ATOM 1680 O O . ALA A 1 211 ? -26.122 -24.446 81.691 1.00 51.34 211 ALA A O 1
ATOM 1681 N N . ALA A 1 212 ? -28.094 -24.101 80.710 1.00 50.81 212 ALA A N 1
ATOM 1682 C CA . ALA A 1 212 ? -28.001 -25.263 79.846 1.00 50.81 212 ALA A CA 1
ATOM 1683 C C . ALA A 1 212 ? -28.552 -24.934 78.458 1.00 50.81 212 ALA A C 1
ATOM 1685 O O . ALA A 1 212 ? -29.754 -24.740 78.295 1.00 50.81 212 ALA A O 1
ATOM 1686 N N . LEU A 1 213 ? -27.646 -25.018 77.474 1.00 44.78 213 LEU A N 1
ATOM 1687 C CA . LEU A 1 213 ? -27.847 -24.905 76.023 1.00 44.78 213 LEU A CA 1
ATOM 1688 C C . LEU A 1 213 ? -27.930 -23.431 75.573 1.00 44.78 213 LEU A C 1
ATOM 1690 O O . LEU A 1 213 ? -28.889 -22.739 75.873 1.00 44.78 213 LEU A O 1
ATOM 1694 N N . VAL A 1 214 ? -26.964 -22.869 74.849 1.00 44.91 214 VAL A N 1
ATOM 1695 C CA . VAL A 1 214 ? -26.412 -23.383 73.592 1.00 44.91 214 VAL A CA 1
ATOM 1696 C C . VAL A 1 214 ? -24.975 -22.894 73.409 1.00 44.91 214 VAL A C 1
ATOM 1698 O O . VAL A 1 214 ? -24.663 -21.724 73.611 1.00 44.91 214 VAL A O 1
ATOM 1701 N N . SER A 1 215 ? -24.139 -23.856 73.037 1.00 46.03 215 SER A N 1
ATOM 1702 C CA . SER A 1 215 ? -22.709 -23.789 72.801 1.00 46.03 215 SER A CA 1
ATOM 1703 C C . SER A 1 215 ? -22.294 -22.785 71.728 1.00 46.03 215 SER A C 1
ATOM 1705 O O . SER A 1 215 ? -22.899 -22.698 70.660 1.00 46.03 215 SER A O 1
ATOM 1707 N N . GLU A 1 216 ? -21.181 -22.117 72.016 1.00 48.31 216 GLU A N 1
ATOM 1708 C CA . GLU A 1 216 ? -20.177 -21.721 71.037 1.00 48.31 216 GLU A CA 1
ATOM 1709 C C . GLU A 1 216 ? -19.708 -22.970 70.277 1.00 48.31 216 GLU A C 1
ATOM 1711 O O . GLU A 1 216 ? -19.331 -23.967 70.894 1.00 48.31 216 GLU A O 1
ATOM 1716 N N . GLU A 1 217 ? -19.717 -22.926 68.948 1.00 49.59 217 GLU A N 1
ATOM 1717 C CA . GLU A 1 217 ? -18.893 -23.830 68.155 1.00 49.59 217 GLU A CA 1
ATOM 1718 C C . GLU A 1 217 ? -18.315 -23.056 66.971 1.00 49.59 217 GLU A C 1
ATOM 1720 O O . GLU A 1 217 ? -18.985 -22.743 65.985 1.00 49.59 217 GLU A O 1
ATOM 1725 N N . ASP A 1 218 ? -17.043 -22.705 67.166 1.00 47.97 218 ASP A N 1
ATOM 1726 C CA . ASP A 1 218 ? -16.040 -22.421 66.154 1.00 47.97 218 ASP A CA 1
ATOM 1727 C C . ASP A 1 218 ? -16.232 -23.294 64.908 1.00 47.97 218 ASP A C 1
ATOM 1729 O O . ASP A 1 218 ? -16.085 -24.517 64.952 1.00 47.97 218 ASP A O 1
ATOM 1733 N N . LEU A 1 219 ? -16.452 -22.653 63.762 1.00 50.41 219 LEU A N 1
ATOM 1734 C CA . LEU A 1 219 ? -16.213 -23.259 62.458 1.00 50.41 219 LEU A CA 1
ATOM 1735 C C . LEU A 1 219 ? -15.317 -22.339 61.629 1.00 50.41 219 LEU A C 1
ATOM 1737 O O . LEU A 1 219 ? -15.767 -21.530 60.825 1.00 50.41 219 LEU A O 1
ATOM 1741 N N . ALA A 1 220 ? -14.027 -22.502 61.920 1.00 45.91 220 ALA A N 1
ATOM 1742 C CA . ALA A 1 220 ? -12.914 -22.633 60.987 1.00 45.91 220 ALA A CA 1
ATOM 1743 C C . ALA A 1 220 ? -12.893 -21.718 59.751 1.00 45.91 220 ALA A C 1
ATOM 1745 O O . ALA A 1 220 ? -13.537 -21.970 58.731 1.00 45.91 220 ALA A O 1
ATOM 1746 N N . GLU A 1 221 ? -11.960 -20.765 59.809 1.00 49.47 221 GLU A N 1
ATOM 1747 C CA . GLU A 1 221 ? -11.087 -20.433 58.685 1.00 49.47 221 GLU A CA 1
ATOM 1748 C C . GLU A 1 221 ? -10.652 -21.706 57.939 1.00 49.47 221 GLU A C 1
ATOM 1750 O O . GLU A 1 221 ? -9.975 -22.575 58.490 1.00 49.47 221 GLU A O 1
ATOM 1755 N N . VAL A 1 222 ? -11.002 -21.790 56.658 1.00 49.16 222 VAL A N 1
ATOM 1756 C CA . VAL A 1 222 ? -10.234 -22.559 55.679 1.00 49.16 222 VAL A CA 1
ATOM 1757 C C . VAL A 1 222 ? -9.951 -21.623 54.515 1.00 49.16 222 VAL A C 1
ATOM 1759 O O . VAL A 1 222 ? -10.759 -21.456 53.602 1.00 49.16 222 VAL A O 1
ATOM 1762 N N . GLU A 1 223 ? -8.776 -20.998 54.577 1.00 46.56 223 GLU A N 1
ATOM 1763 C CA . GLU A 1 223 ? -8.020 -20.636 53.386 1.00 46.56 223 GLU A CA 1
ATOM 1764 C C . GLU A 1 223 ? -7.819 -21.906 52.545 1.00 46.56 223 GLU A C 1
ATOM 1766 O O . GLU A 1 223 ? -7.176 -22.864 52.973 1.00 46.56 223 GLU A O 1
ATOM 1771 N N . ALA A 1 224 ? -8.378 -21.914 51.338 1.00 50.75 224 ALA A N 1
ATOM 1772 C CA . ALA A 1 224 ? -7.982 -22.825 50.276 1.00 50.75 224 ALA A CA 1
ATOM 1773 C C . ALA A 1 224 ? -7.720 -21.996 49.018 1.00 50.75 224 ALA A C 1
ATOM 1775 O O . ALA A 1 224 ? -8.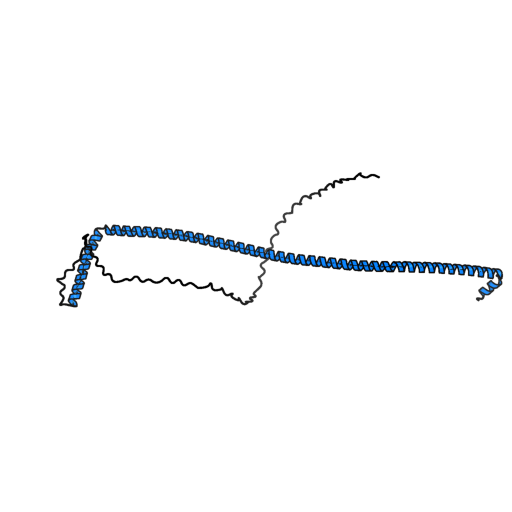595 -21.703 48.204 1.00 50.75 224 ALA A O 1
ATOM 1776 N N . GLU A 1 225 ? -6.464 -21.581 48.944 1.00 47.91 225 GLU A N 1
ATOM 1777 C CA . GLU A 1 225 ? -5.697 -21.290 47.746 1.00 47.91 225 GLU A CA 1
ATOM 1778 C C . GLU A 1 225 ? -5.909 -22.363 46.651 1.00 47.91 225 GLU A C 1
ATOM 1780 O O . GLU A 1 225 ? -6.097 -23.543 46.946 1.00 47.91 225 GLU A O 1
ATOM 1785 N N . ALA A 1 226 ? -5.788 -21.930 45.390 1.00 47.50 226 ALA A N 1
ATOM 1786 C CA . ALA A 1 226 ? -5.673 -22.716 44.152 1.00 47.50 226 ALA A CA 1
ATOM 1787 C C . ALA A 1 226 ? -6.964 -23.091 43.388 1.00 47.50 226 ALA A C 1
ATOM 1789 O O . ALA A 1 226 ? -7.521 -24.177 43.525 1.00 47.50 226 ALA A O 1
ATOM 1790 N N . ALA A 1 227 ? -7.307 -22.252 42.403 1.00 43.72 227 ALA A N 1
ATOM 1791 C CA . ALA A 1 227 ? -7.733 -22.731 41.087 1.00 43.72 227 ALA A CA 1
ATOM 1792 C C . ALA A 1 227 ? -7.299 -21.731 40.002 1.00 43.72 227 ALA A C 1
ATOM 1794 O O . ALA A 1 227 ? -7.774 -20.598 39.939 1.00 43.72 227 ALA A O 1
ATOM 1795 N N . GLU A 1 228 ? -6.342 -22.168 39.183 1.00 46.38 228 GLU A N 1
ATOM 1796 C CA . GLU A 1 228 ? -5.833 -21.499 37.987 1.00 46.38 228 GLU A CA 1
ATOM 1797 C C . GLU A 1 228 ? -6.945 -21.029 37.029 1.00 46.38 228 GLU A C 1
ATOM 1799 O O . GLU A 1 228 ? -7.986 -21.684 36.909 1.00 46.38 228 GLU A O 1
ATOM 1804 N N . PRO A 1 229 ? -6.709 -19.957 36.249 1.00 49.00 229 PRO A N 1
ATOM 1805 C CA . PRO A 1 229 ? -7.583 -19.601 35.146 1.00 49.00 229 PRO A CA 1
ATOM 1806 C C . PRO A 1 229 ? -7.499 -20.679 34.060 1.00 49.00 229 PRO A C 1
ATOM 1808 O O . PRO A 1 229 ? -6.479 -20.843 33.384 1.00 49.00 229 PRO A O 1
ATOM 1811 N N . ALA A 1 230 ? -8.605 -21.397 33.877 1.00 46.19 230 ALA A N 1
ATOM 1812 C CA . ALA A 1 230 ? -8.813 -22.290 32.753 1.00 46.19 230 ALA A CA 1
ATOM 1813 C C . ALA A 1 230 ? -8.636 -21.519 31.437 1.00 46.19 230 ALA A C 1
ATOM 1815 O O . ALA A 1 230 ? -9.474 -20.729 31.002 1.00 46.19 230 ALA A O 1
ATOM 1816 N N . ARG A 1 231 ? -7.482 -21.779 30.829 1.00 45.53 231 ARG A N 1
ATOM 1817 C CA . ARG A 1 231 ? -7.164 -21.738 29.407 1.00 45.53 231 ARG A CA 1
ATOM 1818 C C . ARG A 1 231 ? -8.433 -21.956 28.569 1.00 45.53 231 ARG A C 1
ATOM 1820 O O . ARG A 1 231 ? -8.920 -23.077 28.462 1.00 45.53 231 ARG A O 1
ATOM 1827 N N . ALA A 1 232 ? -8.963 -20.883 27.986 1.00 46.28 232 ALA A N 1
ATOM 1828 C CA . ALA A 1 232 ? -10.017 -20.973 26.988 1.00 46.28 232 ALA A CA 1
ATOM 1829 C C . ALA A 1 232 ? -9.456 -21.728 25.777 1.00 46.28 232 ALA A C 1
ATOM 1831 O O . ALA A 1 232 ? -8.626 -21.210 25.025 1.00 46.28 232 ALA A O 1
ATOM 1832 N N . GLU A 1 233 ? -9.864 -22.989 25.654 1.00 44.97 233 GLU A N 1
ATOM 1833 C CA . GLU A 1 233 ? -9.653 -23.806 24.473 1.00 44.97 233 GLU A CA 1
ATOM 1834 C C . GLU A 1 233 ? -10.172 -23.066 23.243 1.00 44.97 233 GLU A C 1
ATOM 1836 O O . GLU A 1 233 ? -11.326 -22.642 23.156 1.00 44.97 233 GLU A O 1
ATOM 1841 N N . ALA A 1 234 ? -9.269 -22.923 22.280 1.00 48.50 234 ALA A N 1
ATOM 1842 C CA . ALA A 1 234 ? -9.590 -22.589 20.916 1.00 48.50 234 ALA A CA 1
ATOM 1843 C C . ALA A 1 234 ? -10.589 -23.620 20.379 1.00 48.50 234 ALA A C 1
ATOM 1845 O O . ALA A 1 234 ? -10.258 -24.792 20.217 1.00 48.50 234 ALA A O 1
ATOM 1846 N N . ILE A 1 235 ? -11.801 -23.163 20.078 1.00 48.97 235 ILE A N 1
ATOM 1847 C CA . ILE A 1 235 ? -12.751 -23.890 19.242 1.00 48.97 235 ILE A CA 1
ATOM 1848 C C . ILE A 1 235 ? -12.140 -23.959 17.831 1.00 48.97 235 ILE A C 1
ATOM 1850 O O . ILE A 1 235 ? -11.984 -22.907 17.201 1.00 48.97 235 ILE A O 1
ATOM 1854 N N . PRO A 1 236 ? -11.824 -25.147 17.281 1.00 52.53 236 PRO A N 1
ATOM 1855 C CA . PRO A 1 236 ? -11.606 -25.296 15.854 1.00 52.53 236 PRO A CA 1
ATOM 1856 C C . PRO A 1 236 ? -12.990 -25.257 15.207 1.00 52.53 236 PRO A C 1
ATOM 1858 O O . PRO A 1 236 ? -13.738 -26.233 15.235 1.00 52.53 236 PRO A O 1
ATOM 1861 N N . ARG A 1 237 ? -13.378 -24.097 14.672 1.00 46.69 237 ARG A N 1
ATOM 1862 C CA . ARG A 1 237 ? -14.580 -24.000 13.843 1.00 46.69 237 ARG A CA 1
ATOM 1863 C C . ARG A 1 237 ? -14.215 -24.496 12.448 1.00 46.69 237 ARG A C 1
ATOM 1865 O O . ARG A 1 237 ? -13.738 -23.737 11.608 1.00 46.69 237 ARG A O 1
ATOM 1872 N N . GLU A 1 238 ? -14.393 -25.798 12.254 1.00 47.75 238 GLU A N 1
ATOM 1873 C CA . GLU A 1 238 ? -14.442 -26.420 10.939 1.00 47.75 238 GLU A CA 1
ATOM 1874 C C . GLU A 1 238 ? -15.473 -25.703 10.056 1.00 47.75 238 GLU A C 1
ATOM 1876 O O . GLU A 1 238 ? -16.626 -25.479 10.426 1.00 47.75 238 GLU A O 1
ATOM 1881 N N . THR A 1 239 ? -14.979 -25.306 8.889 1.00 51.94 239 THR A N 1
ATOM 1882 C CA . THR A 1 239 ? -15.645 -25.257 7.587 1.00 51.94 239 THR A CA 1
ATOM 1883 C C . THR A 1 239 ? -17.126 -25.648 7.566 1.00 51.94 239 THR A C 1
ATOM 1885 O O . THR A 1 239 ? -17.488 -26.823 7.573 1.00 51.94 239 THR A O 1
ATOM 1888 N N . SER A 1 240 ? -17.988 -24.650 7.392 1.00 45.03 240 SER A N 1
ATOM 1889 C CA . SER A 1 240 ? -19.223 -24.818 6.630 1.00 45.03 240 SER A CA 1
ATOM 1890 C C . SER A 1 240 ? -19.194 -23.825 5.483 1.00 45.03 240 SER A C 1
ATOM 1892 O O . SER A 1 240 ? -19.506 -22.645 5.622 1.00 45.03 240 SER A O 1
ATOM 1894 N N . GLU A 1 241 ? -18.736 -24.348 4.353 1.00 54.72 241 GLU A N 1
ATOM 1895 C CA . GLU A 1 241 ? -19.047 -23.881 3.015 1.00 54.72 241 GLU A CA 1
ATOM 1896 C C . GLU A 1 241 ? -20.572 -23.747 2.894 1.00 54.72 241 GLU A C 1
ATOM 1898 O O . GLU A 1 241 ? -21.303 -24.727 2.775 1.00 54.72 241 GLU A O 1
ATOM 1903 N N . VAL A 1 242 ? -21.064 -22.515 3.001 1.00 45.59 242 VAL A N 1
ATOM 1904 C CA . VAL A 1 242 ? -22.449 -22.159 2.697 1.00 45.59 242 VAL A CA 1
ATOM 1905 C C . VAL A 1 242 ? -22.383 -21.134 1.578 1.00 45.59 242 VAL A C 1
ATOM 1907 O O . VAL A 1 242 ? -22.261 -19.934 1.801 1.00 45.59 242 VAL A O 1
ATOM 1910 N N . VAL A 1 243 ? -22.431 -21.645 0.350 1.00 60.81 243 VAL A N 1
ATOM 1911 C CA . VAL A 1 243 ? -22.927 -20.889 -0.798 1.00 60.81 243 VAL A CA 1
ATOM 1912 C C . VAL A 1 243 ? -24.434 -20.737 -0.591 1.00 60.81 243 VAL A C 1
ATOM 1914 O O . VAL A 1 243 ? -25.140 -21.743 -0.488 1.00 60.81 243 VAL A O 1
ATOM 1917 N N . PRO A 1 244 ? -24.946 -19.498 -0.527 1.00 52.56 244 PRO A N 1
ATOM 1918 C CA . PRO A 1 244 ? -26.085 -19.204 -1.377 1.00 52.56 244 PRO A CA 1
ATOM 1919 C C . PRO A 1 244 ? -26.053 -17.782 -1.948 1.00 52.56 244 PRO A C 1
ATOM 1921 O O . PRO A 1 244 ? -25.896 -16.791 -1.246 1.00 52.56 244 PRO A O 1
ATOM 1924 N N . ALA A 1 245 ? -26.325 -17.755 -3.251 1.00 51.16 245 ALA A N 1
ATOM 1925 C CA . ALA A 1 245 ? -27.225 -16.825 -3.919 1.00 51.16 245 ALA A CA 1
ATOM 1926 C C . ALA A 1 245 ? -26.911 -15.318 -3.852 1.00 51.16 245 ALA A C 1
ATOM 1928 O O . ALA A 1 245 ? -27.210 -14.621 -2.889 1.00 51.16 245 ALA A O 1
ATOM 1929 N N . ALA A 1 246 ? -26.399 -14.843 -4.991 1.00 57.78 246 ALA A N 1
ATOM 1930 C CA . ALA A 1 246 ? -26.732 -13.589 -5.667 1.00 57.78 246 ALA A CA 1
ATOM 1931 C C . ALA A 1 246 ? -27.613 -12.580 -4.890 1.00 57.78 246 ALA A C 1
ATOM 1933 O O . ALA A 1 246 ? -28.789 -12.862 -4.642 1.00 57.78 246 ALA A O 1
ATOM 1934 N N . PRO A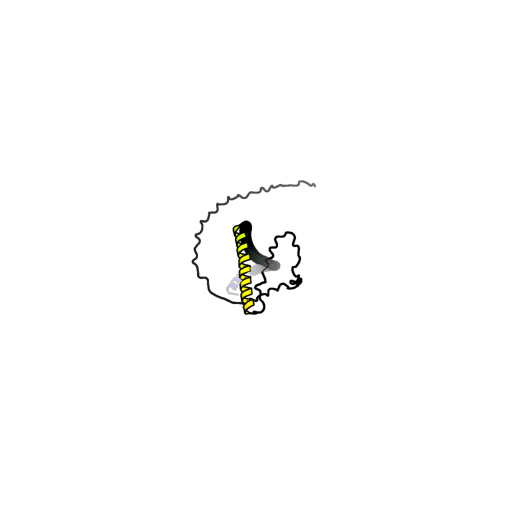 1 247 ? -27.122 -11.353 -4.639 1.00 52.47 247 PRO A N 1
ATOM 1935 C CA . PRO A 1 247 ? -28.008 -10.232 -4.403 1.00 52.47 247 PRO A CA 1
ATOM 1936 C C . PRO A 1 247 ? -28.677 -9.856 -5.727 1.00 52.47 247 PRO A C 1
ATOM 1938 O O . PRO A 1 247 ? -28.015 -9.554 -6.720 1.00 52.47 247 PRO A O 1
ATOM 1941 N N . ALA A 1 248 ? -30.006 -9.909 -5.719 1.00 53.41 248 ALA A N 1
ATOM 1942 C CA . ALA A 1 248 ? -30.851 -9.313 -6.735 1.00 53.41 248 ALA A CA 1
ATOM 1943 C C . ALA A 1 248 ? -30.442 -7.852 -6.977 1.00 53.41 248 ALA A C 1
ATOM 1945 O O . ALA A 1 248 ? -30.226 -7.095 -6.027 1.00 53.41 248 ALA A O 1
ATOM 1946 N N . GLU A 1 249 ? -30.368 -7.478 -8.254 1.00 52.47 249 GLU A N 1
ATOM 1947 C CA . GLU A 1 249 ? -30.354 -6.095 -8.720 1.00 52.47 249 GLU A CA 1
ATOM 1948 C C . GLU A 1 249 ? -31.465 -5.303 -8.019 1.00 52.47 249 GLU A C 1
ATOM 1950 O O . GLU A 1 249 ? -32.652 -5.458 -8.311 1.00 52.47 249 GLU A O 1
ATOM 1955 N N . ALA A 1 250 ? -31.078 -4.434 -7.089 1.00 55.12 250 ALA A N 1
ATOM 1956 C CA . ALA A 1 250 ? -31.865 -3.255 -6.780 1.00 55.12 250 ALA A CA 1
ATOM 1957 C C . ALA A 1 250 ? -31.604 -2.225 -7.894 1.00 55.12 250 ALA A C 1
ATOM 1959 O O . ALA A 1 250 ? -30.459 -2.097 -8.338 1.00 55.12 250 ALA A O 1
ATOM 1960 N N . PRO A 1 251 ? -32.631 -1.498 -8.368 1.00 58.50 251 PRO A N 1
ATOM 1961 C CA . PRO A 1 251 ? -32.460 -0.531 -9.438 1.00 58.50 251 PRO A CA 1
ATOM 1962 C C . PRO A 1 251 ? -31.500 0.561 -8.973 1.00 58.50 251 PRO A C 1
ATOM 1964 O O . PRO A 1 251 ? -31.685 1.158 -7.911 1.00 58.50 251 PRO A O 1
ATOM 1967 N N . ALA A 1 252 ? -30.476 0.801 -9.790 1.00 49.69 252 ALA A N 1
ATOM 1968 C CA . ALA A 1 252 ? -29.629 1.973 -9.704 1.00 49.69 252 ALA A CA 1
ATOM 1969 C C . ALA A 1 252 ? -30.527 3.217 -9.681 1.00 49.69 252 ALA A C 1
ATOM 1971 O O . ALA A 1 252 ? -31.118 3.600 -10.690 1.00 49.69 252 ALA A O 1
ATOM 1972 N N . VAL A 1 253 ? -30.666 3.821 -8.502 1.00 55.56 253 VAL A N 1
ATOM 1973 C CA . VAL A 1 253 ? -31.074 5.215 -8.396 1.00 55.56 253 VAL A CA 1
ATOM 1974 C C . VAL A 1 253 ? -29.874 5.994 -8.899 1.00 55.56 253 VAL A C 1
ATOM 1976 O O . VAL A 1 253 ? -28.865 6.102 -8.208 1.00 55.56 253 VAL A O 1
ATOM 1979 N N . ASP A 1 254 ? -29.982 6.423 -10.150 1.00 54.31 254 ASP A N 1
ATOM 1980 C CA . ASP A 1 254 ? -29.094 7.373 -10.800 1.00 54.31 254 ASP A CA 1
ATOM 1981 C C . ASP A 1 254 ? -28.995 8.611 -9.890 1.00 54.31 254 ASP A C 1
ATOM 1983 O O . ASP A 1 254 ? -30.011 9.286 -9.674 1.00 54.31 254 ASP A O 1
ATOM 1987 N N . PRO A 1 255 ? -27.844 8.879 -9.246 1.00 61.59 255 PRO A N 1
ATOM 1988 C CA . PRO A 1 255 ? -27.677 10.119 -8.520 1.00 61.59 255 PRO A CA 1
ATOM 1989 C C . PRO A 1 255 ? -27.630 11.226 -9.567 1.00 61.59 255 PRO A C 1
ATOM 1991 O O . PRO A 1 255 ? -26.655 11.362 -10.303 1.00 61.59 255 PRO A O 1
ATOM 1994 N N . GLU A 1 256 ? -28.717 11.993 -9.632 1.00 61.81 256 GLU A N 1
ATOM 1995 C CA . GLU A 1 256 ? -28.801 13.252 -10.359 1.00 61.81 256 GLU A CA 1
ATOM 1996 C C . GLU A 1 256 ? -27.484 14.024 -10.146 1.00 61.81 256 GLU A C 1
ATOM 1998 O O . GLU A 1 256 ? -27.116 14.296 -8.995 1.00 61.81 256 GLU A O 1
ATOM 2003 N N . PRO A 1 257 ? -26.708 14.301 -11.210 1.00 60.56 257 PRO A N 1
ATOM 2004 C CA . PRO A 1 257 ? -25.436 14.975 -11.058 1.00 60.56 257 PRO A CA 1
ATOM 2005 C C . PRO A 1 257 ? -25.722 16.366 -10.506 1.00 60.56 257 PRO A C 1
ATOM 2007 O O . PRO A 1 257 ? -26.354 17.194 -11.164 1.00 60.56 257 PRO A O 1
ATOM 2010 N N . ALA A 1 258 ? -25.256 16.613 -9.280 1.00 62.03 258 ALA A N 1
ATOM 2011 C CA . ALA A 1 258 ? -25.196 17.954 -8.729 1.00 62.03 258 ALA A CA 1
ATOM 2012 C C . ALA A 1 258 ? -24.574 18.878 -9.792 1.00 62.03 258 ALA A C 1
ATOM 2014 O O . ALA A 1 258 ? -23.576 18.486 -10.410 1.00 62.03 258 ALA A O 1
ATOM 2015 N N . PRO A 1 259 ? -25.154 20.066 -10.047 1.00 63.25 259 PRO A N 1
ATOM 2016 C CA . PRO A 1 259 ? -24.625 20.977 -11.046 1.00 63.25 259 PRO A CA 1
ATOM 2017 C C . PRO A 1 259 ? -23.163 21.235 -10.710 1.00 63.25 259 PRO A C 1
ATOM 2019 O O . PRO A 1 259 ? -22.843 21.682 -9.607 1.00 63.25 259 PRO A O 1
ATOM 2022 N N . ALA A 1 260 ? -22.288 20.883 -11.653 1.00 52.28 260 ALA A N 1
ATOM 2023 C CA . ALA A 1 260 ? -20.879 21.199 -11.595 1.00 52.28 260 ALA A CA 1
ATOM 2024 C C . ALA A 1 260 ? -20.768 22.696 -11.304 1.00 52.28 260 ALA A C 1
ATOM 2026 O O . ALA A 1 260 ? -21.132 23.528 -12.135 1.00 52.28 260 ALA A O 1
ATOM 2027 N N . ALA A 1 261 ? -20.339 23.024 -10.086 1.00 59.16 261 ALA A N 1
ATOM 2028 C CA . ALA A 1 261 ? -19.859 24.351 -9.782 1.00 59.16 261 ALA A CA 1
ATOM 2029 C C . ALA A 1 261 ? -18.657 24.555 -10.700 1.00 59.16 261 ALA A C 1
ATOM 2031 O O . ALA A 1 261 ? -17.625 23.903 -10.538 1.00 59.16 261 ALA A O 1
ATOM 2032 N N . ASP A 1 262 ? -18.880 25.374 -11.721 1.00 53.34 262 ASP A N 1
ATOM 2033 C CA . ASP A 1 262 ? -17.877 25.872 -12.643 1.00 53.34 262 ASP A CA 1
ATOM 2034 C C . ASP A 1 262 ? -16.701 26.373 -11.789 1.00 53.34 262 ASP A C 1
ATOM 2036 O O . ASP A 1 262 ? -16.898 27.284 -10.974 1.00 53.34 262 ASP A O 1
ATOM 2040 N N . PRO A 1 263 ? -15.521 25.729 -11.837 1.00 64.62 263 PRO A N 1
ATOM 2041 C CA . PRO A 1 263 ? -14.383 26.217 -11.088 1.00 64.62 263 PRO A CA 1
ATOM 2042 C C . PRO A 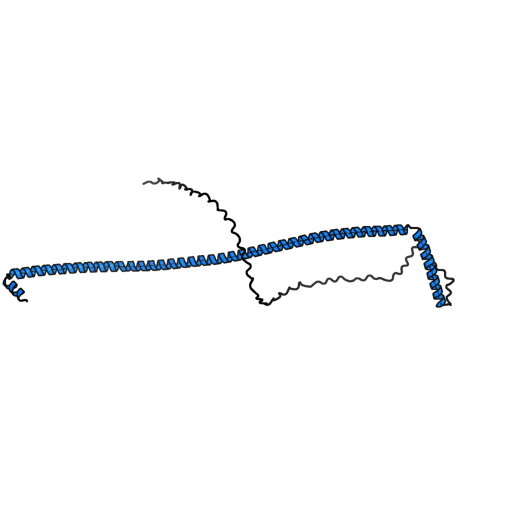1 263 ? -14.048 27.594 -11.652 1.00 64.62 263 PRO A C 1
ATOM 2044 O O . PRO A 1 263 ? -13.714 27.719 -12.831 1.00 64.62 263 PRO A O 1
ATOM 2047 N N . GLU A 1 264 ? -14.171 28.626 -10.813 1.00 66.69 264 GLU A N 1
ATOM 2048 C CA . GLU A 1 264 ? -13.692 29.964 -11.146 1.00 66.69 264 GLU A CA 1
ATOM 2049 C C . GLU A 1 264 ? -12.288 29.846 -11.759 1.00 66.69 264 GLU A C 1
ATOM 2051 O O . GLU A 1 264 ? -11.430 29.150 -11.198 1.00 66.69 264 GLU A O 1
ATOM 2056 N N . PRO A 1 265 ? -12.030 30.484 -12.913 1.00 65.06 265 PRO A N 1
ATOM 2057 C CA . PRO A 1 265 ? -10.704 30.486 -13.495 1.00 65.06 265 PRO A CA 1
ATOM 2058 C C . PRO A 1 265 ? -9.754 31.149 -12.499 1.00 65.06 265 PRO A C 1
ATOM 2060 O O . PRO A 1 265 ? -9.865 32.342 -12.213 1.00 65.06 265 PRO A O 1
ATOM 2063 N N . ALA A 1 266 ? -8.826 30.355 -11.962 1.00 61.78 266 ALA A N 1
ATOM 2064 C CA . ALA A 1 266 ? -7.716 30.871 -11.182 1.00 61.78 266 ALA A CA 1
ATOM 2065 C C . ALA A 1 266 ? -7.027 31.982 -11.997 1.00 61.78 266 ALA A C 1
ATOM 2067 O O . ALA A 1 266 ? -6.794 31.791 -13.198 1.00 61.78 266 ALA A O 1
ATOM 2068 N N . PRO A 1 267 ? -6.728 33.146 -11.391 1.00 66.00 267 PRO A N 1
ATOM 2069 C CA . PRO A 1 267 ? -6.013 34.200 -12.086 1.00 66.00 267 PRO A CA 1
ATOM 2070 C C . PRO A 1 267 ? -4.680 33.626 -12.562 1.00 66.00 267 PRO A C 1
ATOM 2072 O O . PRO A 1 267 ? -3.928 33.048 -11.780 1.00 66.00 267 PRO A O 1
ATOM 2075 N N . ALA A 1 268 ? -4.423 33.748 -13.863 1.00 59.22 268 ALA A N 1
ATOM 2076 C CA . ALA A 1 268 ? -3.126 33.462 -14.441 1.00 59.22 268 ALA A CA 1
ATOM 2077 C C . ALA A 1 268 ? -2.106 34.386 -13.766 1.00 59.22 268 ALA A C 1
ATOM 2079 O O . ALA A 1 268 ? -2.030 35.573 -14.078 1.00 59.22 268 ALA A O 1
ATOM 2080 N N . GLU A 1 269 ? -1.378 33.858 -12.786 1.00 59.91 269 GLU A N 1
ATOM 2081 C CA . GLU A 1 269 ? -0.185 34.507 -12.272 1.00 59.91 269 GLU A CA 1
ATOM 2082 C C . GLU A 1 269 ? 0.845 34.486 -13.399 1.00 59.91 269 GLU A C 1
ATOM 2084 O O . GLU A 1 269 ? 1.371 33.436 -13.776 1.00 59.91 269 GLU A O 1
ATOM 2089 N N . ASP A 1 270 ? 1.068 35.662 -13.984 1.00 61.44 270 ASP A N 1
ATOM 2090 C CA . ASP A 1 270 ? 2.152 35.898 -14.923 1.00 61.44 270 ASP A CA 1
ATOM 2091 C C . ASP A 1 270 ? 3.474 35.404 -14.311 1.00 61.44 270 ASP A C 1
ATOM 2093 O O . ASP A 1 270 ? 3.754 35.676 -13.135 1.00 61.44 270 ASP A O 1
ATOM 2097 N N . PRO A 1 271 ? 4.315 34.689 -15.080 1.00 68.19 271 PRO A N 1
ATOM 2098 C CA . PRO A 1 271 ? 5.605 34.234 -14.594 1.00 68.19 271 PRO A CA 1
ATOM 2099 C C . PRO A 1 271 ? 6.442 35.450 -14.195 1.00 68.19 271 PRO A C 1
ATOM 2101 O O . PRO A 1 271 ? 6.840 36.255 -15.039 1.00 68.19 271 PRO A O 1
ATOM 2104 N N . GLN A 1 272 ? 6.710 35.579 -12.893 1.00 60.50 272 GLN A N 1
ATOM 2105 C CA . GLN A 1 272 ? 7.644 36.568 -12.378 1.00 60.50 272 GLN A CA 1
ATOM 2106 C C . GLN A 1 272 ? 9.006 36.323 -13.028 1.00 60.50 272 GLN A C 1
ATOM 2108 O O . GLN A 1 272 ? 9.685 35.330 -12.762 1.00 60.50 272 GLN A O 1
ATOM 2113 N N . VAL A 1 273 ? 9.385 37.237 -13.917 1.00 61.97 273 VAL A N 1
ATOM 2114 C CA . VAL A 1 273 ? 10.724 37.327 -14.483 1.00 61.97 273 VAL A CA 1
ATOM 2115 C C . VAL A 1 273 ? 11.649 37.712 -13.336 1.00 61.97 273 VAL A C 1
ATOM 2117 O O . VAL A 1 273 ? 11.665 38.861 -12.904 1.00 61.97 273 VAL A O 1
ATOM 2120 N N . ILE A 1 274 ? 12.383 36.735 -12.809 1.00 65.06 274 ILE A N 1
ATOM 2121 C CA . ILE A 1 274 ? 13.481 36.977 -11.875 1.00 65.06 274 ILE A CA 1
ATOM 2122 C C . ILE A 1 274 ? 14.556 37.737 -12.671 1.00 65.06 274 ILE A C 1
ATOM 2124 O O . ILE A 1 274 ? 15.062 37.178 -13.650 1.00 65.06 274 ILE A O 1
ATOM 2128 N N . PRO A 1 275 ? 14.897 38.993 -12.326 1.00 64.94 275 PRO A N 1
ATOM 2129 C CA . PRO A 1 275 ? 16.054 39.642 -12.916 1.00 64.94 275 PRO A CA 1
ATOM 2130 C C . PRO A 1 275 ? 17.288 38.855 -12.475 1.00 64.94 275 PRO A C 1
ATOM 2132 O O . PRO A 1 275 ? 17.587 38.744 -11.288 1.00 64.94 275 PRO A O 1
ATOM 2135 N N . VAL A 1 276 ? 17.965 38.239 -13.439 1.00 62.25 276 VAL A N 1
ATOM 2136 C CA . VAL A 1 276 ? 19.315 37.731 -13.227 1.00 62.25 276 VAL A CA 1
ATOM 2137 C C . VAL A 1 276 ? 20.198 38.970 -13.207 1.00 62.25 276 VAL A C 1
ATOM 2139 O O . VAL A 1 276 ? 20.478 39.543 -14.260 1.00 62.25 276 VAL A O 1
ATOM 2142 N N . ASP A 1 277 ? 20.543 39.425 -12.006 1.00 60.19 277 ASP A N 1
ATOM 2143 C CA . ASP A 1 277 ? 21.593 40.414 -11.806 1.00 60.19 277 ASP A CA 1
ATOM 2144 C C . ASP A 1 277 ? 22.904 39.813 -12.330 1.00 60.19 277 ASP A C 1
ATOM 2146 O O . ASP A 1 277 ? 23.522 38.940 -11.719 1.00 60.19 277 ASP A O 1
ATOM 2150 N N . ASP A 1 278 ? 23.271 40.248 -13.533 1.00 59.06 278 ASP A N 1
ATOM 2151 C CA . ASP A 1 278 ? 24.565 40.032 -14.166 1.00 59.06 278 ASP A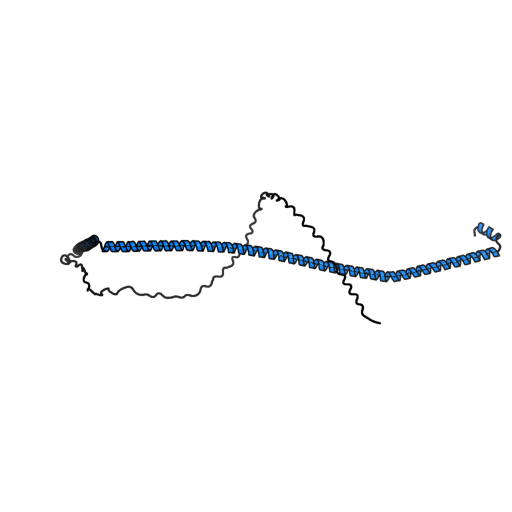 CA 1
ATOM 2152 C C . ASP A 1 278 ? 25.598 40.903 -13.432 1.00 59.06 278 ASP A C 1
ATOM 2154 O O . ASP A 1 278 ? 25.986 41.981 -13.888 1.00 59.06 278 ASP A O 1
ATOM 2158 N N . GLU A 1 279 ? 25.997 40.468 -12.231 1.00 57.53 279 GLU A N 1
ATOM 2159 C CA . GLU A 1 279 ? 27.200 40.964 -11.560 1.00 57.53 279 GLU A CA 1
ATOM 2160 C C . GLU A 1 279 ? 28.426 40.456 -12.330 1.00 57.53 279 GLU A C 1
ATOM 2162 O O . GLU A 1 279 ? 29.063 39.454 -12.000 1.00 57.53 279 GLU A O 1
ATOM 2167 N N . GLY A 1 280 ? 28.738 41.178 -13.406 1.00 57.44 280 GLY A N 1
ATOM 2168 C CA . GLY A 1 280 ? 29.998 41.100 -14.125 1.00 57.44 280 GLY A CA 1
ATOM 2169 C C . GLY A 1 280 ? 31.150 41.575 -13.244 1.00 57.44 280 GLY A C 1
ATOM 2170 O O . GLY A 1 280 ? 31.606 42.713 -13.354 1.00 57.44 280 GLY A O 1
ATOM 2171 N N . ASP A 1 281 ? 31.636 40.677 -12.394 1.00 58.06 281 ASP A N 1
ATOM 2172 C CA . ASP A 1 281 ? 32.897 40.807 -11.673 1.00 58.06 281 ASP A CA 1
ATOM 2173 C C . ASP A 1 281 ? 34.058 40.493 -12.635 1.00 58.06 281 ASP A C 1
ATOM 2175 O O . ASP A 1 281 ? 34.594 39.383 -12.710 1.00 58.06 281 ASP A O 1
ATOM 2179 N N . ALA A 1 282 ? 34.411 41.480 -13.463 1.00 61.53 282 ALA A N 1
ATOM 2180 C CA . ALA A 1 282 ? 35.622 41.449 -14.274 1.00 61.53 282 ALA A CA 1
ATOM 2181 C C . ALA A 1 282 ? 36.795 41.991 -13.450 1.00 61.53 282 ALA A C 1
ATOM 2183 O O . ALA A 1 282 ? 37.172 43.159 -13.509 1.00 61.53 282 ALA A O 1
ATOM 2184 N N . ASN A 1 283 ? 37.353 41.059 -12.689 1.00 55.28 283 ASN A N 1
ATOM 2185 C CA . ASN A 1 283 ? 38.659 41.049 -12.053 1.00 55.28 283 ASN A CA 1
ATOM 2186 C C . ASN A 1 283 ? 39.770 41.624 -12.967 1.00 55.28 283 ASN A C 1
ATOM 2188 O O . ASN A 1 283 ? 40.330 40.919 -13.809 1.00 55.28 283 ASN A O 1
ATOM 2192 N N . GLU A 1 284 ? 40.108 42.903 -12.793 1.00 61.41 284 GLU A N 1
ATOM 2193 C CA . GLU A 1 284 ? 41.302 43.530 -13.367 1.00 61.41 284 GLU A CA 1
ATOM 2194 C C . GLU A 1 284 ? 42.439 43.486 -12.333 1.00 61.41 284 GLU A C 1
ATOM 2196 O O . GLU A 1 284 ? 42.662 44.421 -11.565 1.00 61.41 284 GLU A O 1
ATOM 2201 N N . ALA A 1 285 ? 43.162 42.363 -12.292 1.00 60.44 285 ALA A N 1
ATOM 2202 C CA . ALA A 1 285 ? 44.422 42.252 -11.563 1.00 60.44 285 ALA A CA 1
ATOM 2203 C C . ALA A 1 285 ? 45.352 41.192 -12.181 1.00 60.44 285 ALA A C 1
ATOM 2205 O O . ALA A 1 285 ? 45.090 39.997 -12.069 1.00 60.44 285 ALA A O 1
ATOM 2206 N N . ALA A 1 286 ? 46.449 41.676 -12.785 1.00 57.41 286 ALA A N 1
ATOM 2207 C CA . ALA A 1 286 ? 47.790 41.078 -12.971 1.00 57.41 286 ALA A CA 1
ATOM 2208 C C . ALA A 1 286 ? 48.321 41.440 -14.376 1.00 57.41 286 ALA A C 1
ATOM 2210 O O . ALA A 1 286 ? 47.867 40.911 -15.381 1.00 57.41 286 ALA A O 1
ATOM 2211 N N . ALA A 1 287 ? 49.157 42.469 -14.527 1.00 58.78 287 ALA A N 1
ATOM 2212 C CA . ALA A 1 287 ? 50.612 42.386 -14.360 1.00 58.78 287 ALA A CA 1
ATOM 2213 C C . ALA A 1 287 ? 51.262 41.277 -15.214 1.00 58.78 287 ALA A C 1
ATOM 2215 O O . ALA A 1 287 ? 51.386 40.151 -14.741 1.00 58.78 287 ALA A O 1
ATOM 2216 N N . SER A 1 288 ? 51.713 41.609 -16.432 1.00 49.25 288 SER A N 1
ATOM 2217 C CA . SER A 1 288 ? 53.124 41.512 -16.857 1.00 49.25 288 SER A CA 1
ATOM 2218 C C . SER A 1 288 ? 53.335 41.971 -18.299 1.00 49.25 288 SER A C 1
ATOM 2220 O O . SER A 1 288 ? 52.400 41.832 -19.114 1.00 49.25 288 SER A O 1
#

Organism: Phoenix dactylifera (NCBI:txid42345)

Secondary structure (DSSP, 8-state):
--HHHHHHTTTS-HHHHHHHHHHHHHHHHHHHHHHHHHHHHHHHHHHHHHHHHHHHHHHHHHHHHHHHHHHHHHHHHHHHHHHHHHHHHHHHHHHHHHHHHHHHHHHHHHHHHHHHHHHHHHHHHHHHHHHHHHHHHHHHHHHHHHHHHHHHH-HHHHHHHHHHHHHHHHHHHHHHHHHHHHH-TT--GGG----------TT-------------------------------------------------------------------------------------

pLDDT: mean 79.62, std 19.56, range [43.72, 98.62]